Protein AF-A0A6V8PYH9-F1 (afdb_monomer_lite)

Sequence (230 aa):
KLPPYNPYSSPVPVMDMENVPVRHMRDPFVMKSNFISYAAHASWQQEILAAAERARKHIHKYLGGLVETENEEAWILIIASGTAVSQSREAIALACQEGLNAGLVKIKSIRPFPEEEIRKLTQKAKAVIVPEFNRVGWMCKEIKSVVEDNTKGVGGTRVFGGMTMPPPPYFSRNQEVFSMNKNLFKISPGFEDIMPAEYRELVHDGPYGKNLGVSDLGTFKELLEEHPLC

InterPro domains:
  IPR009014 Transketolase C-terminal/Pyruvate-ferredoxin oxidoreductase domain II [G3DSA:3.40.50.920] (66-165)
  IPR009014 Transketolase C-terminal/Pyruvate-ferredoxin oxidoreductase domain II [SSF52922] (71-176)
  IPR033412 Pyruvate:ferredoxin oxidoreductase, core domain II [PF17147] (76-153)
  IPR050722 Pyruvate:ferredoxin/flavodoxin oxidoreductase [PTHR32154] (38-167)

Foldseek 3Di:
DDDDDDPVPDPQDPDDLVDDPVPRDPDDQVPPDPVSVVVVVVSVVVVQLVVLVVCQVVCCVPVVHQKDKFQLLFQEEEEEEDPVQVLVVLLVVVCVVVVHRYMYIYGPDPRVPPLVVLQVSCPNHQAYEYEDQDLVCVVLVVSCVSHPDPNHHSYYDYHYDPDDDPSDPPPPVDPPPDQPDLVVDDDPPPCLVVDDPLSNCCSPPNPHRDPDDPVRRPPVNVVVVPPPSD

Radius of gyration: 25.77 Å; chains: 1; bounding box: 54×53×78 Å

Organism: NCBI:txid2754717

Secondary structure (DSSP, 8-state):
-PPPP-GGG-SSPP--TTS-GGGS-SS-GGGT-HHHHHHHHHHHHHHHHHHHHHHHHHHHHHHSSSEEEE-TT-SEEEEEETTHHHHHHHHHHHHHHTT--EEEEEES-SSS--HHHHHHHHTT-SEEE--BS-TT-HHHHHHHHH-S-TTSEEE--B--TTPPPPS--TT-SS--SS---GGG--PPTT-GGGS-HHHHHHHHHS-TT----GGG-TTHHHHHHSSTT-

Structure (mmCIF, N/CA/C/O backbone):
data_AF-A0A6V8PYH9-F1
#
_entry.id   AF-A0A6V8PYH9-F1
#
loop_
_atom_site.group_PDB
_atom_site.id
_atom_site.type_symbol
_atom_site.label_atom_id
_atom_site.label_alt_id
_atom_site.label_comp_id
_atom_site.label_asym_id
_atom_site.label_entity_id
_atom_site.label_seq_id
_atom_site.pdbx_PDB_ins_code
_atom_site.Cartn_x
_atom_site.Cartn_y
_atom_site.Cartn_z
_atom_site.occupancy
_atom_site.B_iso_or_equiv
_atom_site.auth_seq_id
_atom_site.auth_comp_id
_atom_site.auth_asym_id
_atom_site.auth_atom_id
_atom_site.pdbx_PDB_model_num
ATOM 1 N N . LYS A 1 1 ? 36.605 -14.514 -51.602 1.00 72.00 1 LYS A N 1
ATOM 2 C CA . LYS A 1 1 ? 35.459 -13.633 -51.259 1.00 72.00 1 LYS A CA 1
ATOM 3 C C . LYS A 1 1 ? 34.849 -14.161 -49.970 1.00 72.00 1 LYS A C 1
ATOM 5 O O . LYS A 1 1 ? 34.629 -15.362 -49.906 1.00 72.00 1 LYS A O 1
ATOM 10 N N . LEU A 1 2 ? 34.653 -13.316 -48.958 1.00 64.38 2 LEU A N 1
ATOM 11 C CA . LEU A 1 2 ? 33.943 -13.715 -47.738 1.00 64.38 2 LEU A CA 1
ATOM 12 C C . LEU A 1 2 ? 32.455 -13.957 -48.055 1.00 64.38 2 LEU A C 1
ATOM 14 O O . LEU A 1 2 ? 31.944 -13.325 -48.987 1.00 64.38 2 LEU A O 1
ATOM 18 N N . PRO A 1 3 ? 31.779 -14.874 -47.340 1.00 80.56 3 PRO A N 1
ATOM 19 C CA . PRO A 1 3 ? 30.353 -15.108 -47.530 1.00 80.56 3 PRO A CA 1
ATOM 20 C C . PRO A 1 3 ? 29.535 -13.847 -47.191 1.00 80.56 3 PRO A C 1
ATOM 22 O O . PRO A 1 3 ? 29.959 -13.051 -46.347 1.00 80.56 3 PRO A O 1
ATOM 25 N N . PRO A 1 4 ? 28.380 -13.640 -47.850 1.00 80.38 4 PRO A N 1
ATOM 26 C CA . PRO A 1 4 ? 27.489 -12.524 -47.553 1.00 80.38 4 PRO A CA 1
ATOM 27 C C . PRO A 1 4 ? 26.980 -12.596 -46.108 1.00 80.38 4 PRO A C 1
ATOM 29 O O . PRO A 1 4 ? 26.761 -13.676 -45.560 1.00 80.38 4 PRO A O 1
ATOM 32 N N . TYR A 1 5 ? 26.804 -11.426 -45.495 1.00 75.75 5 TYR A N 1
ATOM 33 C CA . TYR A 1 5 ? 26.324 -11.292 -44.122 1.00 75.75 5 TYR A CA 1
ATOM 34 C C . TYR A 1 5 ? 24.930 -11.920 -43.961 1.00 75.75 5 TYR A C 1
ATOM 36 O O . TYR A 1 5 ? 23.996 -11.537 -44.665 1.00 75.75 5 TYR A O 1
ATOM 44 N N . ASN A 1 6 ? 24.793 -12.868 -43.028 1.00 79.00 6 ASN A N 1
ATOM 45 C CA . ASN A 1 6 ? 23.512 -13.463 -42.652 1.00 79.00 6 ASN A CA 1
ATOM 46 C C . ASN A 1 6 ? 23.046 -12.883 -41.298 1.00 79.00 6 ASN A C 1
ATOM 48 O O . ASN A 1 6 ? 23.647 -13.197 -40.265 1.00 79.00 6 ASN A O 1
ATOM 52 N N . PRO A 1 7 ? 21.977 -12.066 -41.274 1.00 65.62 7 PRO A N 1
ATOM 53 C CA . PRO A 1 7 ? 21.482 -11.437 -40.049 1.00 65.62 7 PRO A CA 1
ATOM 54 C C . PRO A 1 7 ? 20.916 -12.437 -39.025 1.00 65.62 7 PRO A C 1
ATOM 56 O O . PRO A 1 7 ? 20.933 -12.145 -37.834 1.00 65.62 7 PRO A O 1
ATOM 59 N N . TYR A 1 8 ? 20.487 -13.633 -39.445 1.00 67.69 8 TYR A N 1
ATOM 60 C CA . TYR A 1 8 ? 19.930 -14.659 -38.547 1.00 67.69 8 TYR A CA 1
ATOM 61 C C . TYR A 1 8 ? 20.989 -15.514 -37.843 1.00 67.69 8 TYR A C 1
ATOM 63 O O . TYR A 1 8 ? 20.685 -16.191 -36.867 1.00 67.69 8 TYR A O 1
ATOM 71 N N . SER A 1 9 ? 22.235 -15.486 -38.319 1.00 72.06 9 SER A N 1
ATOM 72 C CA . SER A 1 9 ? 23.379 -16.120 -37.649 1.00 72.06 9 SER A CA 1
ATOM 73 C C . SER A 1 9 ? 24.176 -15.132 -36.793 1.00 72.06 9 SER A C 1
ATOM 75 O O . SER A 1 9 ? 25.296 -15.432 -36.379 1.00 72.06 9 SER A O 1
ATOM 77 N N . SER A 1 10 ? 23.645 -13.924 -36.585 1.00 64.31 10 SER A N 1
ATOM 78 C CA . SER A 1 10 ? 24.294 -12.908 -35.769 1.00 64.31 10 SER A CA 1
ATOM 79 C C . SER A 1 10 ? 24.338 -13.366 -34.302 1.00 64.31 10 SER A C 1
ATOM 81 O O . SER A 1 10 ? 23.305 -13.759 -33.763 1.00 64.31 10 SER A O 1
ATOM 83 N N . PRO A 1 11 ? 25.496 -13.301 -33.615 1.00 60.66 11 PRO A N 1
ATOM 84 C CA . PRO A 1 11 ? 25.599 -13.670 -32.200 1.00 60.66 11 PRO A CA 1
ATOM 85 C C . PRO A 1 11 ? 24.845 -12.701 -31.276 1.00 60.66 11 PRO A C 1
ATOM 87 O O . PRO A 1 11 ? 24.706 -12.964 -30.083 1.00 60.66 11 PRO A O 1
ATOM 90 N N . VAL A 1 12 ? 24.378 -11.570 -31.815 1.00 55.75 12 VAL A N 1
ATOM 91 C CA . VAL A 1 12 ? 23.482 -10.644 -31.127 1.00 55.75 12 VAL A CA 1
ATOM 92 C C . VAL A 1 12 ? 22.043 -10.900 -31.587 1.00 55.75 12 VAL A C 1
ATOM 94 O O . VAL A 1 12 ? 21.774 -10.753 -32.783 1.00 55.75 12 VAL A O 1
ATOM 97 N N . PRO A 1 13 ? 21.130 -11.294 -30.676 1.00 58.06 13 PRO A N 1
ATOM 98 C CA . PRO A 1 13 ? 19.720 -11.465 -31.004 1.00 58.06 13 PRO A CA 1
ATOM 99 C C . PRO A 1 13 ? 19.116 -10.143 -31.492 1.00 58.06 13 PRO A C 1
ATOM 101 O O . PRO A 1 13 ? 19.586 -9.059 -31.136 1.00 58.06 13 PRO A O 1
ATOM 104 N N . VAL A 1 14 ? 18.072 -10.240 -32.320 1.00 57.28 14 VAL A N 1
ATOM 105 C CA . VAL A 1 14 ? 17.310 -9.075 -32.786 1.00 57.28 14 VAL A CA 1
ATOM 106 C C . VAL A 1 14 ? 16.741 -8.338 -31.572 1.00 57.28 14 VAL A C 1
ATOM 108 O O . VAL A 1 14 ? 16.264 -8.962 -30.624 1.00 57.28 14 VAL A O 1
ATOM 111 N N . MET A 1 15 ? 16.836 -7.008 -31.599 1.00 53.19 15 MET A N 1
ATOM 112 C CA . MET A 1 15 ? 16.238 -6.134 -30.593 1.00 53.19 15 MET A CA 1
ATOM 113 C C . MET A 1 15 ? 14.716 -6.260 -30.685 1.00 53.19 15 MET A C 1
ATOM 115 O O . MET A 1 15 ? 14.100 -5.701 -31.589 1.00 53.19 15 MET A O 1
ATOM 119 N N . ASP A 1 16 ? 14.142 -7.019 -29.764 1.00 56.91 16 ASP A N 1
ATOM 120 C CA . ASP A 1 16 ? 12.705 -7.193 -29.586 1.00 56.91 16 ASP A CA 1
ATOM 121 C C . ASP A 1 16 ? 12.307 -6.597 -28.229 1.00 56.91 16 ASP A C 1
ATOM 123 O O . ASP A 1 16 ? 13.109 -6.621 -27.292 1.00 56.91 16 ASP A O 1
ATOM 127 N N . MET A 1 17 ? 11.087 -6.071 -28.109 1.00 51.53 17 MET A N 1
ATOM 128 C CA . MET A 1 17 ? 10.568 -5.528 -26.846 1.00 51.53 17 MET A CA 1
ATOM 129 C C . MET A 1 17 ? 10.476 -6.591 -25.743 1.00 51.53 17 MET A C 1
ATOM 131 O O . MET A 1 17 ? 10.416 -6.248 -24.566 1.00 51.53 17 MET A O 1
ATOM 135 N N . GLU A 1 18 ? 10.529 -7.876 -26.098 1.00 56.22 18 GLU A N 1
ATOM 136 C CA . GLU A 1 18 ? 10.577 -8.979 -25.136 1.00 56.22 18 GLU A CA 1
ATOM 137 C C . GLU A 1 18 ? 11.978 -9.237 -24.549 1.00 56.22 18 GLU A C 1
ATOM 139 O O . GLU A 1 18 ? 12.105 -9.913 -23.525 1.00 56.22 18 GLU A O 1
ATOM 144 N N . ASN A 1 19 ? 13.040 -8.695 -25.157 1.00 54.88 19 ASN A N 1
ATOM 145 C CA . ASN A 1 19 ? 14.419 -8.931 -24.737 1.00 54.88 19 ASN A CA 1
ATOM 146 C C . ASN A 1 19 ? 14.993 -7.707 -24.014 1.00 54.88 19 ASN A C 1
ATOM 148 O O . ASN A 1 19 ? 15.056 -6.612 -24.567 1.00 54.88 19 ASN A O 1
ATOM 152 N N . VAL A 1 20 ? 15.463 -7.891 -22.773 1.00 55.09 20 VAL A N 1
ATOM 153 C CA . VAL A 1 20 ? 15.987 -6.785 -21.954 1.00 55.09 20 VAL A CA 1
ATOM 154 C C . VAL A 1 20 ? 17.195 -6.106 -22.634 1.00 55.09 20 VAL A C 1
ATOM 156 O O . VAL A 1 20 ? 18.263 -6.716 -22.749 1.00 55.09 20 VAL A O 1
ATOM 159 N N . PRO A 1 21 ? 17.092 -4.822 -23.033 1.00 52.81 21 PRO A N 1
ATOM 160 C CA . PRO A 1 21 ? 18.104 -4.165 -23.870 1.00 52.81 21 PRO A CA 1
ATOM 161 C C . PRO A 1 21 ? 19.457 -3.959 -23.165 1.00 52.81 21 PRO A C 1
ATOM 163 O O . PRO A 1 21 ? 20.480 -3.736 -23.811 1.00 52.81 21 PRO A O 1
ATOM 166 N N . VAL A 1 22 ? 19.493 -4.079 -21.834 1.00 49.34 22 VAL A N 1
ATOM 167 C CA . VAL A 1 22 ? 20.668 -3.795 -20.994 1.00 49.34 22 VAL A CA 1
ATOM 168 C C . VAL A 1 22 ? 21.842 -4.757 -21.218 1.00 49.34 22 VAL A C 1
ATOM 170 O O . VAL A 1 22 ? 22.985 -4.358 -21.009 1.00 49.34 22 VAL A O 1
ATOM 173 N N . ARG A 1 23 ? 21.619 -6.006 -21.654 1.00 45.53 23 ARG A N 1
ATOM 174 C CA . ARG A 1 23 ? 22.711 -7.002 -21.761 1.00 45.53 23 ARG A CA 1
ATOM 175 C C . ARG A 1 23 ? 23.437 -7.051 -23.108 1.00 45.53 23 ARG A C 1
ATOM 177 O O . ARG A 1 23 ? 24.437 -7.758 -23.203 1.00 45.53 23 ARG A O 1
ATOM 184 N N . HIS A 1 24 ? 22.986 -6.317 -24.126 1.00 49.88 24 HIS A N 1
ATOM 185 C CA . HIS A 1 24 ? 23.459 -6.518 -25.504 1.00 49.88 24 HIS A CA 1
ATOM 186 C C . HIS A 1 24 ? 24.329 -5.398 -26.087 1.00 49.88 24 HIS A C 1
ATOM 188 O O . HIS A 1 24 ? 24.872 -5.569 -27.179 1.00 49.88 24 HIS A O 1
ATOM 194 N N . MET A 1 25 ? 24.529 -4.278 -25.387 1.00 50.56 25 MET A N 1
ATOM 195 C CA . MET A 1 25 ? 25.156 -3.099 -25.989 1.00 50.56 25 MET A CA 1
ATOM 196 C C . MET A 1 25 ? 26.46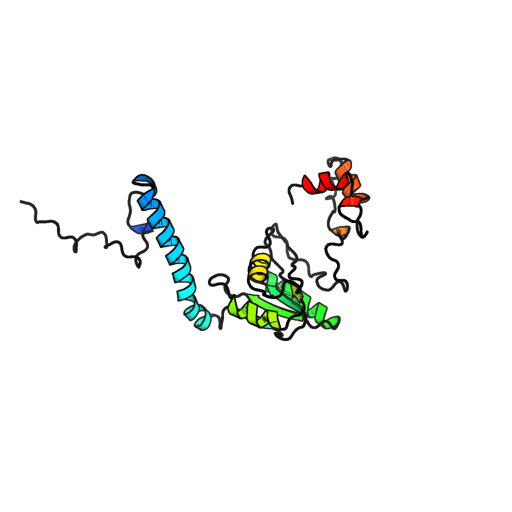0 -2.719 -25.279 1.00 50.56 25 MET A C 1
ATOM 198 O O . MET A 1 25 ? 26.455 -2.263 -24.142 1.00 50.56 25 MET A O 1
ATOM 202 N N . ARG A 1 26 ? 27.596 -2.885 -25.981 1.00 52.69 26 ARG A N 1
ATOM 203 C CA . ARG A 1 26 ? 28.930 -2.403 -25.551 1.00 52.69 26 ARG A CA 1
ATOM 204 C C . ARG A 1 26 ? 29.010 -0.878 -25.407 1.00 52.69 26 ARG A C 1
ATOM 206 O O . ARG A 1 26 ? 30.002 -0.377 -24.897 1.00 52.69 26 ARG A O 1
ATOM 213 N N . ASP A 1 27 ? 27.992 -0.167 -25.879 1.00 55.00 27 ASP A N 1
ATOM 214 C CA . ASP A 1 27 ? 27.956 1.284 -25.977 1.00 55.00 27 ASP A CA 1
ATOM 215 C C . ASP A 1 27 ? 26.598 1.771 -25.442 1.00 55.00 27 ASP A C 1
ATOM 217 O O . ASP A 1 27 ? 25.566 1.396 -26.012 1.00 55.00 27 ASP A O 1
ATOM 221 N N . PRO A 1 28 ? 26.545 2.535 -24.339 1.00 55.84 28 PRO A N 1
ATOM 222 C CA . PRO A 1 28 ? 25.282 2.979 -23.763 1.00 55.84 28 PRO A CA 1
ATOM 223 C C . PRO A 1 28 ? 24.536 3.910 -24.732 1.00 55.84 28 PRO A C 1
ATOM 225 O O . PRO A 1 28 ? 25.134 4.788 -25.355 1.00 55.84 28 PRO A O 1
ATOM 228 N N . PHE A 1 29 ? 23.209 3.742 -24.826 1.00 53.34 29 PHE A N 1
ATOM 229 C CA . PHE A 1 29 ? 22.305 4.524 -25.692 1.00 53.34 29 PHE A CA 1
ATOM 230 C C . PHE A 1 29 ? 22.544 6.038 -25.637 1.00 53.34 29 PHE A C 1
ATOM 232 O O . PHE A 1 29 ? 22.457 6.717 -26.661 1.00 53.34 29 PHE A O 1
ATOM 239 N N . VAL A 1 30 ? 22.932 6.518 -24.454 1.00 55.56 30 VAL A N 1
ATOM 240 C CA . VAL A 1 30 ? 23.218 7.915 -24.115 1.00 55.56 30 VAL A CA 1
ATOM 241 C C . VAL A 1 30 ? 24.227 8.580 -25.062 1.00 55.56 30 VAL A C 1
ATOM 243 O O . VAL A 1 30 ? 24.182 9.794 -25.226 1.00 55.56 30 VAL A O 1
ATOM 246 N N . MET A 1 31 ? 25.116 7.828 -25.722 1.00 51.91 31 MET A N 1
ATOM 247 C CA . MET A 1 31 ? 26.244 8.417 -26.460 1.00 51.91 31 MET A CA 1
ATOM 248 C C . MET A 1 31 ? 26.058 8.588 -27.977 1.00 51.91 31 MET A C 1
ATOM 250 O O . MET A 1 31 ? 26.971 9.091 -28.625 1.00 51.91 31 MET A O 1
ATOM 254 N N . LYS A 1 32 ? 24.921 8.200 -28.582 1.00 56.69 32 LYS A N 1
ATOM 255 C CA . LYS A 1 32 ? 24.784 8.221 -30.064 1.00 56.69 32 LYS A CA 1
ATOM 256 C C . LYS A 1 32 ? 23.759 9.208 -30.611 1.00 56.69 32 LYS A C 1
ATOM 258 O O . LYS A 1 32 ? 23.984 9.794 -31.664 1.00 56.69 32 LYS A O 1
ATOM 263 N N . SER A 1 33 ? 22.634 9.395 -29.926 1.00 69.31 33 SER A N 1
ATOM 264 C CA . SER A 1 33 ? 21.617 10.387 -30.286 1.00 69.31 33 SER A CA 1
ATOM 265 C C . SER A 1 33 ? 20.631 10.556 -29.135 1.00 69.31 33 SER A C 1
ATOM 267 O O . SER A 1 33 ? 20.138 9.566 -28.582 1.00 69.31 33 SER A O 1
ATOM 269 N N . ASN A 1 34 ? 20.294 11.806 -28.813 1.00 76.12 34 ASN A N 1
ATOM 270 C CA . ASN A 1 34 ? 19.283 12.121 -27.803 1.00 76.12 34 ASN A CA 1
ATOM 271 C C . ASN A 1 34 ? 17.931 11.480 -28.152 1.00 76.12 34 ASN A C 1
ATOM 273 O O . ASN A 1 34 ? 17.256 10.955 -27.274 1.00 76.12 34 ASN A O 1
ATOM 277 N N . PHE A 1 35 ? 17.575 11.426 -29.440 1.00 76.25 35 PHE A N 1
ATOM 278 C CA . PHE A 1 35 ? 16.298 10.872 -29.893 1.00 76.25 35 PHE A CA 1
ATOM 279 C C . PHE A 1 35 ? 16.158 9.374 -29.587 1.00 76.25 35 PHE A C 1
ATOM 281 O O . PHE A 1 35 ? 15.153 8.940 -29.029 1.00 76.25 35 PHE A O 1
ATOM 288 N N . ILE A 1 36 ? 17.192 8.587 -29.903 1.00 74.88 36 ILE A N 1
ATOM 289 C CA . ILE A 1 36 ? 17.190 7.138 -29.649 1.00 74.88 36 ILE A CA 1
ATOM 290 C C . ILE A 1 36 ? 17.195 6.868 -28.141 1.00 74.88 36 ILE A C 1
ATOM 292 O O . ILE A 1 36 ? 16.496 5.971 -27.675 1.00 74.88 36 ILE A O 1
ATOM 296 N N . SER A 1 37 ? 17.928 7.678 -27.373 1.00 75.62 37 SER A N 1
ATOM 297 C CA . SER A 1 37 ? 17.938 7.581 -25.911 1.00 75.62 37 SER A CA 1
ATOM 298 C C . SER A 1 37 ? 16.546 7.811 -25.323 1.00 75.62 37 SER A C 1
ATOM 300 O O . SER A 1 37 ? 16.087 7.010 -24.512 1.00 75.62 37 SER A O 1
ATOM 302 N N . TYR A 1 38 ? 15.835 8.856 -25.758 1.00 80.88 38 TYR A N 1
ATOM 303 C CA . TYR A 1 38 ? 14.480 9.140 -25.278 1.00 80.88 38 TYR A CA 1
ATOM 304 C C . TYR A 1 38 ? 13.493 8.029 -25.631 1.00 80.88 38 TYR A C 1
ATOM 306 O O . TYR A 1 38 ? 12.730 7.604 -24.767 1.00 80.88 38 TYR A O 1
ATOM 314 N N . ALA A 1 39 ? 13.540 7.515 -26.864 1.00 83.00 39 ALA A N 1
ATOM 315 C CA . ALA A 1 39 ? 12.685 6.408 -27.286 1.00 83.00 39 ALA A CA 1
ATOM 316 C C . ALA A 1 39 ? 12.948 5.136 -26.461 1.00 83.00 39 ALA A C 1
ATOM 318 O O . ALA A 1 39 ? 12.005 4.493 -25.998 1.00 83.00 39 ALA A O 1
ATOM 319 N N . ALA A 1 40 ? 14.219 4.812 -26.203 1.00 79.94 40 ALA A N 1
ATOM 320 C CA . ALA A 1 40 ? 14.593 3.685 -25.354 1.00 79.94 40 ALA A CA 1
ATOM 321 C C . ALA A 1 40 ? 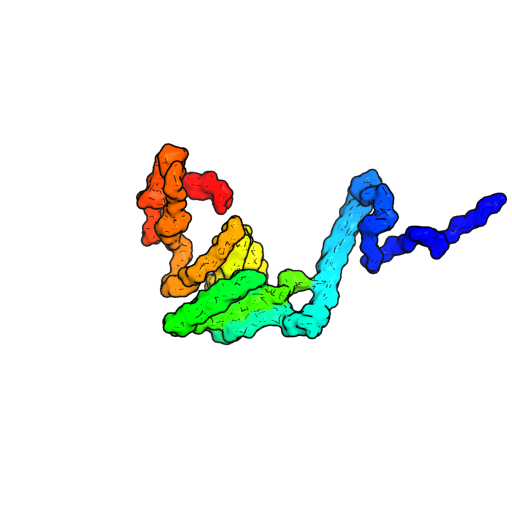14.066 3.862 -23.919 1.00 79.94 40 ALA A C 1
ATOM 323 O O . ALA A 1 40 ? 13.427 2.955 -23.388 1.00 79.94 40 ALA A O 1
ATOM 324 N N . HIS A 1 41 ? 14.248 5.039 -23.314 1.00 81.75 41 HIS A N 1
ATOM 325 C CA . HIS A 1 41 ? 13.719 5.327 -21.978 1.00 81.75 41 HIS A CA 1
ATOM 326 C C . HIS A 1 41 ? 12.189 5.244 -21.915 1.00 81.75 41 HIS A C 1
ATOM 328 O O . HIS A 1 41 ? 11.661 4.643 -20.981 1.00 81.75 41 HIS A O 1
ATOM 334 N N . ALA A 1 42 ? 11.483 5.788 -22.908 1.00 85.12 42 ALA A N 1
ATOM 335 C CA . ALA A 1 42 ? 10.025 5.732 -22.973 1.00 85.12 42 ALA A CA 1
ATOM 336 C C . ALA A 1 42 ? 9.517 4.288 -23.104 1.00 85.12 42 ALA A C 1
ATOM 338 O O . ALA A 1 42 ? 8.650 3.876 -22.333 1.00 85.12 42 ALA A O 1
ATOM 339 N N . SER A 1 43 ? 10.099 3.500 -24.018 1.00 86.44 43 SER A N 1
ATOM 340 C CA . SER A 1 43 ? 9.742 2.084 -24.188 1.00 86.44 43 SER A CA 1
ATOM 341 C C . SER A 1 43 ? 9.980 1.281 -22.907 1.00 86.44 43 SER A C 1
ATOM 343 O O . SER A 1 43 ? 9.132 0.492 -22.502 1.00 86.44 43 SER A O 1
ATOM 345 N N . TRP A 1 44 ? 11.081 1.549 -22.198 1.00 82.88 44 TRP A N 1
ATOM 346 C CA . TRP A 1 44 ? 11.381 0.872 -20.943 1.00 82.88 44 TRP A CA 1
ATOM 347 C C . TRP A 1 44 ? 10.393 1.248 -19.832 1.00 82.88 44 TRP A C 1
ATOM 349 O O . TRP A 1 44 ? 9.912 0.373 -19.116 1.00 82.88 44 TRP A O 1
ATOM 359 N N . GLN A 1 45 ? 10.045 2.528 -19.691 1.00 86.88 45 GLN A N 1
ATOM 360 C CA . GLN A 1 45 ? 9.051 2.959 -18.703 1.00 86.88 45 GLN A CA 1
ATOM 361 C C . GLN A 1 45 ? 7.682 2.315 -18.958 1.00 86.88 45 GLN A C 1
ATOM 363 O O . GLN A 1 45 ? 7.054 1.829 -18.016 1.00 86.88 45 GLN A O 1
ATOM 368 N N . GLN A 1 46 ? 7.249 2.257 -20.220 1.00 88.25 46 GLN A N 1
ATOM 369 C CA . GLN A 1 46 ? 6.017 1.569 -20.611 1.00 88.25 46 GLN A CA 1
ATOM 370 C C . GLN A 1 46 ? 6.083 0.074 -20.291 1.00 88.25 46 GLN A C 1
ATOM 372 O O . GLN A 1 46 ? 5.139 -0.471 -19.721 1.00 88.25 46 GLN A O 1
ATOM 377 N N . GLU A 1 47 ? 7.213 -0.571 -20.578 1.00 87.94 47 GLU A N 1
ATOM 378 C CA . GLU A 1 47 ? 7.391 -1.998 -20.326 1.00 87.94 47 GLU A CA 1
ATOM 379 C C . GLU A 1 47 ? 7.416 -2.332 -18.829 1.00 87.94 47 GLU A C 1
ATOM 381 O O . GLU A 1 47 ? 6.820 -3.323 -18.420 1.00 87.94 47 GLU A O 1
ATOM 386 N N . ILE A 1 48 ? 8.015 -1.493 -17.972 1.00 87.75 48 ILE A N 1
ATOM 387 C CA . ILE A 1 48 ? 7.955 -1.679 -16.508 1.00 87.75 48 ILE A CA 1
ATOM 388 C C . ILE A 1 48 ? 6.500 -1.660 -16.023 1.00 87.75 48 ILE A C 1
ATOM 390 O O . ILE A 1 48 ? 6.107 -2.503 -15.211 1.00 87.75 48 ILE A O 1
ATOM 394 N N . LEU A 1 49 ? 5.698 -0.711 -16.514 1.00 87.19 49 LEU A N 1
ATOM 395 C CA . LEU A 1 49 ? 4.286 -0.598 -16.144 1.00 87.19 49 LEU A CA 1
ATOM 396 C C . LEU A 1 49 ? 3.481 -1.797 -16.660 1.00 87.19 49 LEU A C 1
ATOM 398 O O . LEU A 1 49 ? 2.731 -2.409 -15.896 1.00 87.19 49 LEU A O 1
ATOM 402 N N . ALA A 1 50 ? 3.688 -2.189 -17.918 1.00 89.19 50 ALA A N 1
ATOM 403 C CA . ALA A 1 50 ? 3.042 -3.356 -18.509 1.00 89.19 50 ALA A CA 1
ATOM 404 C C . ALA A 1 50 ? 3.439 -4.655 -17.789 1.00 89.19 50 ALA A C 1
ATOM 406 O O . ALA A 1 50 ? 2.593 -5.511 -17.538 1.00 89.19 50 ALA A O 1
ATOM 407 N N . ALA A 1 51 ? 4.709 -4.810 -17.413 1.00 90.38 51 ALA A N 1
ATOM 408 C CA . ALA A 1 51 ? 5.200 -5.952 -16.651 1.00 90.38 51 ALA A CA 1
ATOM 409 C C . ALA A 1 51 ? 4.570 -6.026 -15.254 1.00 90.38 51 ALA A C 1
ATOM 411 O O . ALA A 1 51 ? 4.175 -7.113 -14.827 1.00 90.38 51 ALA A O 1
ATOM 412 N N . ALA A 1 52 ? 4.419 -4.889 -14.563 1.00 90.12 52 ALA A N 1
ATOM 413 C CA . ALA A 1 52 ? 3.718 -4.832 -13.283 1.00 90.12 52 ALA A CA 1
ATOM 414 C C . ALA A 1 52 ? 2.261 -5.300 -13.430 1.00 90.12 52 ALA A C 1
ATOM 416 O O . ALA A 1 52 ? 1.805 -6.149 -12.666 1.00 90.12 52 ALA A O 1
ATOM 417 N N . GLU A 1 53 ? 1.547 -4.836 -14.455 1.00 91.25 53 GLU A N 1
ATOM 418 C CA . GLU A 1 53 ? 0.161 -5.254 -14.684 1.00 91.25 53 GLU A CA 1
ATOM 419 C C . GLU A 1 53 ? 0.063 -6.737 -15.089 1.00 91.25 53 GLU A C 1
ATOM 421 O O . GLU A 1 53 ? -0.750 -7.489 -14.549 1.00 91.25 53 GLU A O 1
ATOM 426 N N . ARG A 1 54 ? 0.977 -7.236 -15.933 1.00 92.81 54 ARG A N 1
ATOM 427 C CA . ARG A 1 54 ? 1.082 -8.674 -16.251 1.00 92.81 54 ARG A CA 1
ATOM 428 C C . ARG A 1 54 ? 1.362 -9.527 -15.011 1.00 92.81 54 ARG A C 1
ATOM 430 O O . ARG A 1 54 ? 0.930 -10.683 -14.964 1.00 92.81 54 ARG A O 1
ATOM 437 N N . ALA A 1 55 ? 2.043 -8.979 -14.003 1.00 92.25 55 ALA A N 1
ATOM 438 C CA . ALA A 1 55 ? 2.284 -9.653 -12.732 1.00 92.25 55 ALA A CA 1
ATOM 439 C C . ALA A 1 55 ? 1.014 -9.803 -11.874 1.00 92.25 55 ALA A C 1
ATOM 441 O O . ALA A 1 55 ? 0.978 -10.693 -11.019 1.00 92.25 55 ALA A O 1
ATOM 442 N N . ARG A 1 56 ? -0.057 -9.029 -12.125 1.00 93.38 56 ARG A N 1
ATOM 443 C CA . ARG A 1 56 ? -1.306 -9.057 -11.340 1.00 93.38 56 ARG A CA 1
ATOM 444 C C . ARG A 1 56 ? -1.888 -10.467 -11.214 1.00 93.38 56 ARG A C 1
ATOM 446 O O . ARG A 1 56 ? -2.212 -10.904 -10.112 1.00 93.38 56 ARG A O 1
ATOM 453 N N . LYS A 1 57 ? -1.923 -11.242 -12.306 1.00 94.06 57 LYS A N 1
ATOM 454 C CA . LYS A 1 57 ? -2.411 -12.640 -12.295 1.00 94.06 57 LYS A CA 1
ATOM 455 C C . LYS A 1 57 ? -1.605 -13.551 -11.361 1.00 94.06 57 LYS A C 1
ATOM 457 O O . LYS A 1 57 ? -2.159 -14.445 -10.725 1.00 94.06 57 LYS A O 1
ATOM 462 N N . HIS A 1 58 ? -0.297 -13.318 -11.257 1.00 94.06 58 HIS A N 1
ATOM 463 C CA . HIS A 1 58 ? 0.583 -14.075 -10.371 1.00 94.06 58 HIS A CA 1
ATOM 464 C C . HIS A 1 58 ? 0.390 -13.638 -8.917 1.00 94.06 58 HIS A C 1
ATOM 466 O O . HIS A 1 58 ? 0.307 -14.488 -8.036 1.00 94.06 58 HIS A O 1
ATOM 472 N N . ILE A 1 59 ? 0.227 -12.336 -8.675 1.00 93.94 59 ILE A N 1
ATOM 473 C CA . ILE A 1 59 ? -0.091 -11.786 -7.351 1.00 93.94 59 ILE A CA 1
ATOM 474 C C . ILE A 1 59 ? -1.401 -12.380 -6.826 1.00 93.94 59 ILE A C 1
ATOM 476 O O . ILE A 1 59 ? -1.426 -12.884 -5.707 1.00 93.94 59 ILE A O 1
ATOM 480 N N . HIS A 1 60 ? -2.464 -12.425 -7.632 1.00 92.50 60 HIS A N 1
ATOM 481 C CA . HIS A 1 60 ? -3.710 -13.079 -7.217 1.00 92.50 60 HIS A CA 1
ATOM 482 C C . HIS A 1 60 ? -3.508 -14.560 -6.899 1.00 92.50 60 HIS A C 1
ATOM 484 O O . HIS A 1 60 ? -3.987 -15.033 -5.872 1.00 92.50 60 HIS A O 1
ATOM 490 N N . LYS A 1 61 ? -2.764 -15.285 -7.742 1.00 93.94 61 LYS A N 1
ATOM 491 C CA . LYS A 1 61 ? -2.531 -16.721 -7.555 1.00 93.94 61 LYS A CA 1
ATOM 492 C C . LYS A 1 61 ? -1.734 -17.044 -6.288 1.00 93.94 61 LYS A C 1
ATOM 494 O O . LYS A 1 61 ? -2.065 -18.006 -5.606 1.00 93.94 61 LYS A O 1
ATOM 499 N N . TYR A 1 62 ? -0.672 -16.292 -6.002 1.00 93.81 62 TYR A N 1
ATOM 500 C CA . TYR A 1 62 ? 0.276 -16.626 -4.931 1.00 93.81 62 TYR A CA 1
ATOM 501 C C . TYR A 1 62 ? 0.045 -15.849 -3.634 1.00 93.81 62 TYR A C 1
ATOM 503 O O . TYR A 1 62 ? 0.341 -16.364 -2.561 1.00 93.81 62 TYR A O 1
ATOM 511 N N . LEU A 1 63 ? -0.475 -14.623 -3.716 1.00 90.94 63 LEU A N 1
ATOM 512 C CA . LEU A 1 63 ? -0.702 -13.746 -2.563 1.00 90.94 63 LEU A CA 1
ATOM 513 C C . LEU A 1 63 ? -2.191 -13.596 -2.213 1.00 90.94 63 LEU A C 1
ATOM 515 O O . LEU A 1 63 ? -2.512 -12.972 -1.201 1.00 90.94 63 LEU A O 1
ATOM 519 N N . GLY A 1 64 ? -3.098 -14.166 -3.014 1.00 92.31 64 GLY A N 1
ATOM 520 C CA . GLY A 1 64 ? -4.544 -14.122 -2.778 1.00 92.31 64 GLY A CA 1
ATOM 521 C C . GLY A 1 64 ? -5.190 -12.765 -3.073 1.00 92.31 64 GLY A C 1
ATOM 522 O O . GLY A 1 64 ? -6.314 -12.530 -2.650 1.00 92.31 64 GLY A O 1
ATOM 523 N N . GLY A 1 65 ? -4.488 -11.864 -3.765 1.00 93.62 65 GLY A N 1
ATOM 524 C CA . GLY A 1 65 ? -4.956 -10.510 -4.073 1.00 93.62 65 GLY A CA 1
ATOM 525 C C . GLY A 1 65 ? -3.916 -9.436 -3.778 1.00 93.62 65 GLY A C 1
ATOM 526 O O . GLY A 1 65 ? -2.844 -9.716 -3.237 1.00 93.62 65 GLY A O 1
ATOM 527 N N . LEU A 1 66 ? -4.228 -8.196 -4.161 1.00 93.56 66 LEU A N 1
ATOM 528 C CA . LEU A 1 66 ? -3.351 -7.042 -3.944 1.00 93.56 66 LEU A CA 1
ATOM 529 C C . LEU A 1 66 ? -3.481 -6.466 -2.527 1.00 93.56 66 LEU A C 1
ATOM 531 O O . LEU A 1 66 ? -2.541 -5.845 -2.024 1.00 93.56 66 LEU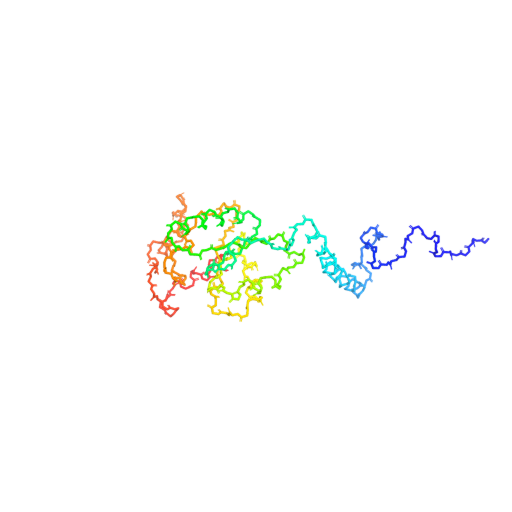 A O 1
ATOM 535 N N . VAL A 1 67 ? -4.627 -6.693 -1.885 1.00 95.25 67 VAL A N 1
ATOM 536 C CA . VAL A 1 67 ? -4.928 -6.262 -0.520 1.00 95.25 67 VAL A CA 1
ATOM 537 C C . VAL A 1 67 ? -5.375 -7.442 0.338 1.00 95.25 67 VAL A C 1
ATOM 539 O O . VAL A 1 67 ? -5.782 -8.489 -0.161 1.00 95.25 67 VAL A O 1
ATOM 542 N N . GLU A 1 68 ? -5.251 -7.278 1.644 1.00 94.50 68 GLU A N 1
ATOM 543 C CA . GLU A 1 68 ? -5.769 -8.174 2.673 1.00 94.50 68 GLU A CA 1
ATOM 544 C C . GLU A 1 68 ? -6.439 -7.321 3.737 1.00 94.50 68 GLU A C 1
ATOM 546 O O . GLU A 1 68 ? -5.916 -6.272 4.107 1.00 94.50 68 GLU A O 1
ATOM 551 N N . THR A 1 69 ? -7.603 -7.745 4.192 1.00 93.19 69 THR A N 1
ATOM 552 C CA . THR A 1 69 ? -8.516 -6.913 4.965 1.00 93.19 69 THR A CA 1
ATOM 553 C C . THR A 1 69 ? -8.909 -7.606 6.260 1.00 93.19 69 THR A C 1
ATOM 555 O O . THR A 1 69 ? -9.115 -8.817 6.312 1.00 93.19 69 THR A O 1
ATOM 558 N N . GLU A 1 70 ? -9.022 -6.818 7.321 1.00 91.81 70 GLU A N 1
ATOM 559 C CA . GLU A 1 70 ? -9.541 -7.231 8.620 1.00 91.81 70 GLU A CA 1
ATOM 560 C C . GLU A 1 70 ? -10.620 -6.209 9.000 1.00 91.81 70 GLU A C 1
ATOM 562 O O . GLU A 1 70 ? -10.314 -5.028 9.149 1.00 91.81 70 GLU A O 1
ATOM 567 N N . ASN A 1 71 ? -11.880 -6.642 9.129 1.00 87.44 71 ASN A N 1
ATOM 568 C CA . ASN A 1 71 ? -13.034 -5.771 9.408 1.00 87.44 71 ASN A CA 1
ATOM 569 C C . ASN A 1 71 ? -13.264 -4.658 8.350 1.00 87.44 71 ASN A C 1
ATOM 571 O O . ASN A 1 71 ? -13.089 -3.470 8.610 1.00 87.44 71 ASN A O 1
ATOM 575 N N . GLU A 1 72 ? -13.681 -5.050 7.142 1.00 85.56 72 GLU A N 1
ATOM 576 C CA . GLU A 1 72 ? -13.901 -4.147 5.991 1.00 85.56 72 GLU A CA 1
ATOM 577 C C . GLU A 1 72 ? -15.015 -3.108 6.196 1.00 85.56 72 GLU A C 1
ATOM 579 O O . GLU A 1 72 ? -14.970 -2.026 5.617 1.00 85.56 72 GLU A O 1
ATOM 584 N N . GLU A 1 73 ? -16.007 -3.426 7.030 1.00 83.69 73 GLU A N 1
ATOM 585 C CA . GLU A 1 73 ? -17.189 -2.587 7.279 1.00 83.69 73 GLU A CA 1
ATOM 586 C C . GLU A 1 73 ? -16.984 -1.603 8.447 1.00 83.69 73 GLU A C 1
ATOM 588 O O . GLU A 1 73 ? -17.937 -0.994 8.945 1.00 83.69 73 GLU A O 1
ATOM 593 N N . ALA A 1 74 ? -15.744 -1.455 8.919 1.00 82.81 74 ALA A N 1
ATOM 594 C CA . ALA A 1 74 ? -15.409 -0.538 9.994 1.00 82.81 74 ALA A CA 1
ATOM 595 C C . ALA A 1 74 ? -15.670 0.926 9.611 1.00 82.81 74 ALA A C 1
ATOM 597 O O . ALA A 1 74 ? -15.530 1.346 8.462 1.00 82.81 74 ALA A O 1
ATOM 598 N N . TRP A 1 75 ? -15.999 1.752 10.607 1.00 81.75 75 TRP A N 1
ATOM 599 C CA . TRP A 1 75 ? -16.172 3.190 10.383 1.00 81.75 75 TRP A CA 1
ATOM 600 C C . TRP A 1 75 ? -14.842 3.891 10.109 1.00 81.75 75 TRP A C 1
ATOM 602 O O . TRP A 1 75 ? -14.813 4.872 9.361 1.00 81.75 75 TRP A O 1
ATOM 612 N N . ILE A 1 76 ? -13.763 3.396 10.716 1.00 84.00 76 ILE A N 1
ATOM 613 C CA . ILE A 1 76 ? -12.403 3.902 10.550 1.00 84.00 76 ILE A CA 1
ATOM 614 C C . ILE A 1 76 ? -11.573 2.801 9.897 1.00 84.00 76 ILE A C 1
ATOM 616 O O . ILE A 1 76 ? -11.428 1.719 10.462 1.00 84.00 76 ILE A O 1
ATOM 620 N N . LEU A 1 77 ? -11.012 3.075 8.721 1.00 87.94 77 LEU A N 1
ATOM 621 C CA . LEU A 1 77 ? -10.115 2.146 8.035 1.00 87.94 77 LEU A CA 1
ATOM 622 C C . LEU A 1 77 ? -8.672 2.616 8.149 1.00 87.94 77 LEU A C 1
ATOM 624 O O . LEU A 1 77 ? -8.342 3.732 7.755 1.00 87.94 77 LEU A O 1
ATOM 628 N N . ILE A 1 78 ? -7.799 1.745 8.640 1.00 88.81 78 ILE A N 1
ATOM 629 C CA . ILE A 1 78 ? -6.356 1.956 8.630 1.00 88.81 78 ILE A CA 1
ATOM 630 C C . ILE A 1 78 ? -5.781 1.249 7.406 1.00 88.81 78 ILE A C 1
ATOM 632 O O . ILE A 1 78 ? -5.873 0.030 7.303 1.00 88.81 78 ILE A O 1
ATOM 636 N N . ILE A 1 79 ? -5.180 1.990 6.476 1.00 91.69 79 ILE A N 1
ATOM 637 C CA . ILE A 1 79 ? -4.555 1.432 5.271 1.00 91.69 79 ILE A CA 1
ATOM 638 C C . ILE A 1 79 ? -3.037 1.490 5.428 1.00 91.69 79 ILE A C 1
ATOM 640 O O . ILE A 1 79 ? -2.453 2.569 5.474 1.00 91.69 79 ILE A O 1
ATOM 644 N N . ALA A 1 80 ? -2.388 0.330 5.499 1.00 91.25 80 ALA A N 1
ATOM 645 C CA . ALA A 1 80 ? -0.965 0.216 5.809 1.00 91.25 80 ALA A CA 1
ATOM 646 C C . ALA A 1 80 ? -0.244 -0.777 4.886 1.00 91.25 80 ALA A C 1
ATOM 648 O O . ALA A 1 80 ? -0.847 -1.674 4.295 1.00 91.25 80 ALA A O 1
ATOM 649 N N . SER A 1 81 ? 1.083 -0.656 4.793 1.00 91.38 81 SER A N 1
ATOM 650 C CA . SER A 1 81 ? 1.937 -1.620 4.089 1.00 91.38 81 SER A CA 1
ATOM 651 C C . SER A 1 81 ? 3.191 -1.957 4.898 1.00 91.38 81 SER A C 1
ATOM 653 O O . SER A 1 81 ? 3.648 -1.169 5.729 1.00 91.38 81 SER A O 1
ATOM 655 N N . GLY A 1 82 ? 3.744 -3.149 4.668 1.00 88.44 82 GLY A N 1
ATOM 656 C CA . GLY A 1 82 ? 4.968 -3.617 5.319 1.00 88.44 82 GLY A CA 1
ATOM 657 C C . GLY A 1 82 ? 4.864 -3.670 6.847 1.00 88.44 82 GLY A C 1
ATOM 658 O O . GLY A 1 82 ? 3.889 -4.170 7.405 1.00 88.44 82 GLY A O 1
ATOM 659 N N . THR A 1 83 ? 5.882 -3.151 7.535 1.00 85.75 83 THR A N 1
ATOM 660 C CA . THR A 1 83 ? 5.977 -3.167 9.006 1.00 85.75 83 THR A CA 1
ATOM 661 C C . THR A 1 83 ? 4.909 -2.314 9.695 1.00 85.75 83 THR A C 1
ATOM 663 O O . THR A 1 83 ? 4.540 -2.615 10.831 1.00 85.75 83 THR A O 1
ATOM 666 N N . ALA A 1 84 ? 4.347 -1.309 9.010 1.00 84.94 84 ALA A N 1
ATOM 667 C CA . ALA A 1 84 ? 3.288 -0.455 9.557 1.00 84.94 84 ALA A CA 1
ATOM 668 C C . ALA A 1 84 ? 2.005 -1.247 9.855 1.00 84.94 84 ALA A C 1
ATOM 670 O O . ALA A 1 84 ? 1.237 -0.877 10.739 1.00 84.94 84 ALA A O 1
ATOM 671 N N . VAL A 1 85 ? 1.799 -2.378 9.175 1.00 89.81 85 VAL A N 1
ATOM 672 C CA . VAL A 1 85 ? 0.658 -3.282 9.382 1.00 89.81 85 VAL A CA 1
ATOM 673 C C . VAL A 1 85 ? 0.669 -3.857 10.796 1.00 89.81 85 VAL A C 1
ATOM 675 O O . VAL A 1 85 ? -0.358 -3.853 11.465 1.00 89.81 85 VAL A O 1
ATOM 678 N N . SER A 1 86 ? 1.828 -4.323 11.275 1.00 86.81 86 SER A N 1
ATOM 679 C CA . SER A 1 86 ? 1.935 -4.916 12.614 1.00 86.81 86 SER A CA 1
ATOM 680 C C . SER A 1 86 ? 1.613 -3.896 13.703 1.00 86.81 86 SER A C 1
ATOM 682 O O . SER A 1 86 ? 0.923 -4.220 14.660 1.00 86.81 86 SER A O 1
ATOM 684 N N . GLN A 1 87 ? 2.072 -2.656 13.523 1.00 83.62 87 GLN A N 1
ATOM 685 C CA . GLN A 1 87 ? 1.809 -1.555 14.454 1.00 83.62 87 GLN A CA 1
ATOM 686 C C . GLN A 1 87 ? 0.344 -1.103 14.389 1.00 83.62 87 GLN A C 1
ATOM 688 O O . GLN A 1 87 ? -0.261 -0.774 15.404 1.00 83.62 87 GLN A O 1
ATOM 693 N N . SER A 1 88 ? -0.255 -1.149 13.198 1.00 85.25 88 SER A N 1
ATOM 694 C CA . SER A 1 88 ? -1.673 -0.836 13.002 1.00 85.25 88 SER A CA 1
ATOM 695 C C . SER A 1 88 ? -2.594 -1.869 13.651 1.00 85.25 88 SER A C 1
ATOM 697 O O . SER A 1 88 ? -3.633 -1.491 14.177 1.00 85.25 88 SER A O 1
ATOM 699 N N . ARG A 1 89 ? -2.223 -3.157 13.670 1.00 88.00 89 ARG A N 1
ATOM 700 C CA . ARG A 1 89 ? -2.998 -4.189 14.382 1.00 88.00 89 ARG A CA 1
ATOM 701 C C . ARG A 1 89 ? -3.050 -3.946 15.880 1.00 88.00 89 ARG A C 1
ATOM 703 O O . ARG A 1 89 ? -4.130 -4.001 16.456 1.00 88.00 89 ARG A O 1
ATOM 710 N N . GLU A 1 90 ? -1.905 -3.635 16.484 1.00 83.81 90 GLU A N 1
ATOM 711 C CA . GLU A 1 90 ? -1.840 -3.302 17.910 1.00 83.81 90 GLU A CA 1
ATOM 712 C C . GLU A 1 90 ? -2.713 -2.081 18.220 1.00 83.81 90 GLU A C 1
ATOM 714 O O . GLU A 1 90 ? -3.505 -2.076 19.159 1.00 83.81 90 GLU A O 1
ATOM 719 N N . ALA A 1 91 ? -2.649 -1.069 17.355 1.00 79.50 91 ALA A N 1
ATOM 720 C CA . ALA A 1 91 ? -3.482 0.117 17.468 1.00 79.50 91 ALA A CA 1
ATOM 721 C C . ALA A 1 91 ? -4.985 -0.178 17.392 1.00 79.50 91 ALA A C 1
ATOM 723 O O . ALA A 1 91 ? -5.764 0.394 18.149 1.00 79.50 91 ALA A O 1
ATOM 724 N N . ILE A 1 92 ? -5.394 -1.060 16.478 1.00 85.12 92 ILE A N 1
ATOM 725 C CA . ILE A 1 92 ? -6.792 -1.478 16.330 1.00 85.12 92 ILE A CA 1
ATOM 726 C C . ILE A 1 92 ? -7.241 -2.265 17.557 1.00 85.12 92 ILE A C 1
ATOM 728 O O . ILE A 1 92 ? -8.345 -2.038 18.040 1.00 85.12 92 ILE A O 1
ATOM 732 N N . ALA A 1 93 ? -6.394 -3.143 18.101 1.00 84.12 93 ALA A N 1
ATOM 733 C CA . ALA A 1 93 ? -6.712 -3.885 19.316 1.00 84.12 93 ALA A CA 1
ATOM 734 C C . ALA A 1 93 ? -7.002 -2.941 20.497 1.00 84.12 93 ALA A C 1
ATOM 736 O O . ALA A 1 93 ? -7.998 -3.134 21.195 1.00 84.12 93 ALA A O 1
ATOM 737 N N . LEU A 1 94 ? -6.194 -1.890 20.671 1.00 79.69 94 LEU A N 1
ATOM 738 C CA . LEU A 1 94 ? -6.418 -0.851 21.683 1.00 79.69 94 LEU A CA 1
ATOM 739 C C . LEU A 1 94 ? -7.701 -0.049 21.412 1.00 79.69 94 LEU A C 1
ATOM 741 O O . LEU A 1 94 ? -8.520 0.135 22.306 1.00 79.69 94 LEU A O 1
ATOM 745 N N . ALA A 1 95 ? -7.937 0.358 20.166 1.00 76.56 95 ALA A N 1
ATOM 746 C CA . ALA A 1 95 ? -9.136 1.104 19.783 1.00 76.56 95 ALA A CA 1
ATOM 747 C C . ALA A 1 95 ? -10.433 0.320 20.014 1.00 76.56 95 ALA A C 1
ATOM 749 O O . ALA A 1 95 ? -11.436 0.868 20.473 1.00 76.56 95 ALA A O 1
ATOM 750 N N . CYS A 1 96 ? -10.405 -0.983 19.728 1.00 79.56 96 CYS A N 1
ATOM 751 C CA . CYS A 1 96 ? -11.523 -1.882 19.977 1.00 79.56 96 CYS A CA 1
ATOM 752 C C . CYS A 1 96 ? -11.827 -2.005 21.478 1.00 79.56 96 CYS A C 1
ATOM 754 O O . CYS A 1 96 ? -13.000 -2.086 21.842 1.00 79.56 96 CYS A O 1
ATOM 756 N N . GLN A 1 97 ? -10.813 -1.966 22.356 1.00 78.56 97 GLN A N 1
ATOM 757 C CA . GLN A 1 97 ? -11.022 -1.923 23.814 1.00 78.56 97 GLN A CA 1
ATOM 758 C C . GLN A 1 97 ? -11.717 -0.627 24.258 1.00 78.56 97 GLN A C 1
ATOM 760 O O . GLN A 1 97 ? -12.518 -0.646 25.189 1.00 78.56 97 GLN A O 1
ATOM 765 N N . GLU A 1 98 ? -11.471 0.480 23.557 1.00 77.00 98 GLU A N 1
ATOM 766 C CA . GLU A 1 98 ? -12.140 1.769 23.779 1.00 77.00 98 GLU A CA 1
ATOM 767 C C . GLU A 1 98 ? -13.530 1.864 23.114 1.00 77.00 98 GLU A C 1
ATOM 769 O O . GLU A 1 98 ? -14.211 2.887 23.223 1.00 77.00 98 GLU A O 1
ATOM 774 N N . GLY A 1 99 ? -13.983 0.799 22.443 1.00 77.62 99 GLY A N 1
ATOM 775 C CA . GLY A 1 99 ? -15.292 0.727 21.788 1.00 77.62 99 GLY A CA 1
ATOM 776 C C . GLY A 1 99 ? -15.348 1.378 20.403 1.00 77.62 99 GLY A C 1
ATOM 777 O O . GLY A 1 99 ? -16.439 1.658 19.900 1.00 77.62 99 GLY A O 1
ATOM 778 N N . LEU A 1 100 ? -14.200 1.633 19.773 1.00 78.00 100 LEU A N 1
ATOM 779 C CA . LEU A 1 100 ? -14.121 2.211 18.433 1.00 78.00 100 LEU A CA 1
ATOM 780 C C . LEU A 1 100 ? -14.097 1.108 17.373 1.00 78.00 100 LEU A C 1
ATOM 782 O O . LEU A 1 100 ? -13.336 0.149 17.459 1.00 78.00 100 LEU A O 1
ATOM 786 N N . ASN A 1 101 ? -14.932 1.260 16.343 1.00 80.75 101 ASN A N 1
ATOM 787 C CA . ASN A 1 101 ? -14.998 0.313 15.233 1.00 80.75 101 ASN A CA 1
ATOM 788 C C . ASN A 1 101 ? -13.940 0.656 14.171 1.00 80.75 101 ASN A C 1
ATOM 790 O O . ASN A 1 101 ? -14.176 1.510 13.305 1.00 80.75 101 ASN A O 1
ATOM 794 N N . ALA A 1 102 ? -12.788 -0.009 14.265 1.00 85.19 102 ALA A N 1
ATOM 795 C CA . ALA A 1 102 ? -11.657 0.146 13.360 1.00 85.19 102 ALA A CA 1
ATOM 796 C C . ALA A 1 102 ? -11.365 -1.141 12.569 1.00 85.19 102 ALA A C 1
ATOM 798 O O . ALA A 1 102 ? -11.551 -2.256 13.064 1.00 85.19 102 ALA A O 1
ATOM 799 N N . GLY A 1 103 ? -10.904 -0.969 11.333 1.00 89.62 103 GLY A N 1
ATOM 800 C CA . GLY A 1 103 ? -10.522 -2.044 10.421 1.00 89.62 103 GLY A CA 1
ATOM 801 C C . GLY A 1 103 ? -9.149 -1.802 9.811 1.00 89.62 103 GLY A C 1
ATOM 802 O O . GLY A 1 103 ? -8.659 -0.672 9.780 1.00 89.62 103 GLY A O 1
ATOM 803 N N . LEU A 1 104 ? -8.518 -2.869 9.331 1.00 91.62 104 LEU A N 1
ATOM 804 C CA . LEU A 1 104 ? -7.199 -2.845 8.710 1.00 91.62 104 LEU A CA 1
ATOM 805 C C . LEU A 1 104 ? -7.295 -3.236 7.241 1.00 91.62 104 LEU A C 1
ATOM 807 O O . LEU A 1 104 ? -7.879 -4.257 6.893 1.00 91.62 104 LEU A O 1
ATOM 811 N N . VAL A 1 105 ? -6.626 -2.472 6.388 1.00 94.69 105 VAL A N 1
ATOM 812 C CA . VAL A 1 105 ? -6.364 -2.820 4.996 1.00 94.69 105 VAL A CA 1
ATOM 813 C C . VAL A 1 105 ? -4.856 -2.876 4.805 1.00 94.69 105 VAL A C 1
ATOM 815 O O . VAL A 1 105 ? -4.152 -1.867 4.838 1.00 94.69 105 VAL A O 1
ATOM 818 N N . LYS A 1 106 ? -4.342 -4.079 4.598 1.00 95.31 106 LYS A N 1
ATOM 819 C CA . LYS A 1 106 ? -2.942 -4.346 4.304 1.00 95.31 106 LYS A CA 1
ATOM 820 C C . LYS A 1 106 ? -2.727 -4.367 2.796 1.00 95.31 106 LYS A C 1
ATOM 822 O O . LYS A 1 106 ? -3.224 -5.250 2.101 1.00 95.31 106 LYS A O 1
ATOM 827 N N . ILE A 1 107 ? -1.903 -3.452 2.299 1.00 94.88 107 ILE A N 1
ATOM 828 C CA . ILE A 1 107 ? -1.448 -3.446 0.906 1.00 94.88 107 ILE A CA 1
ATOM 829 C C . ILE A 1 107 ? -0.306 -4.457 0.759 1.00 94.88 107 ILE A C 1
ATOM 831 O O . ILE A 1 107 ? 0.789 -4.249 1.295 1.00 94.88 107 ILE A O 1
ATOM 835 N N . LYS A 1 108 ? -0.566 -5.553 0.034 1.00 93.88 108 LYS A N 1
ATOM 836 C CA . LYS A 1 108 ? 0.412 -6.615 -0.265 1.00 93.88 108 LYS A CA 1
ATOM 837 C C . LYS A 1 108 ? 1.306 -6.254 -1.444 1.00 93.88 108 LYS A C 1
ATOM 839 O O . LYS A 1 108 ? 2.497 -6.545 -1.406 1.00 93.88 108 LYS A O 1
ATOM 844 N N . SER A 1 109 ? 0.737 -5.627 -2.472 1.00 92.38 109 SER A N 1
ATOM 845 C CA . SER A 1 109 ? 1.486 -5.152 -3.633 1.00 92.38 109 SER A CA 1
ATOM 846 C C . SER A 1 109 ? 1.286 -3.659 -3.834 1.00 92.38 109 SER A C 1
ATOM 848 O O . SER A 1 109 ? 0.162 -3.174 -3.867 1.00 92.38 109 SER A O 1
ATOM 850 N N . ILE A 1 110 ? 2.397 -2.940 -3.980 1.00 91.50 110 ILE A N 1
ATOM 851 C CA . ILE A 1 110 ? 2.405 -1.510 -4.309 1.00 91.50 110 ILE A CA 1
ATOM 852 C C . ILE A 1 110 ? 2.418 -1.312 -5.838 1.00 91.50 110 ILE A C 1
ATOM 854 O O . ILE A 1 110 ? 2.037 -0.248 -6.330 1.00 91.50 110 ILE A O 1
ATOM 858 N N . ARG A 1 111 ? 2.870 -2.319 -6.602 1.00 91.25 111 ARG A N 1
ATOM 859 C CA . ARG A 1 111 ? 2.956 -2.309 -8.070 1.00 91.25 111 ARG A CA 1
ATOM 860 C C . ARG A 1 111 ? 2.550 -3.689 -8.618 1.00 91.25 111 ARG A C 1
ATOM 862 O O . ARG A 1 111 ? 3.279 -4.653 -8.388 1.00 91.25 111 ARG A O 1
ATOM 869 N N . PRO A 1 112 ? 1.409 -3.815 -9.314 1.00 92.69 112 PRO A N 1
ATOM 870 C CA . PRO A 1 112 ? 0.460 -2.753 -9.646 1.00 92.69 112 PRO A CA 1
ATOM 871 C C . PRO A 1 112 ? -0.241 -2.223 -8.384 1.00 92.69 112 PRO A C 1
ATOM 873 O O . PRO A 1 112 ? -0.344 -2.937 -7.386 1.00 92.69 112 PRO A O 1
ATOM 876 N N . PHE A 1 113 ? -0.646 -0.951 -8.405 1.00 93.44 113 PHE A N 1
ATOM 877 C CA . PHE A 1 113 ? -1.293 -0.314 -7.256 1.00 93.44 113 PHE A CA 1
ATOM 878 C C . PHE A 1 113 ? -2.786 -0.713 -7.197 1.00 93.44 113 PHE A C 1
ATOM 880 O O . PHE A 1 113 ? -3.436 -0.747 -8.246 1.00 93.44 113 PHE A O 1
ATOM 887 N N . PRO A 1 114 ? -3.343 -1.049 -6.016 1.00 94.12 114 PRO A N 1
ATOM 888 C CA . PRO A 1 114 ? -4.718 -1.541 -5.877 1.00 94.12 114 PRO A CA 1
ATOM 889 C C . PRO A 1 114 ? -5.763 -0.417 -5.852 1.00 94.12 114 PRO A C 1
ATOM 891 O O . PRO A 1 114 ? -6.461 -0.210 -4.858 1.00 94.12 114 PRO A O 1
ATOM 894 N N . GLU A 1 115 ? -5.853 0.349 -6.939 1.00 93.44 115 GLU A N 1
ATOM 895 C CA . GLU A 1 115 ? -6.775 1.489 -7.034 1.00 93.44 115 GLU A CA 1
ATOM 896 C C . GLU A 1 115 ? -8.242 1.069 -6.875 1.00 93.44 115 GLU A C 1
ATOM 898 O O . GLU A 1 115 ? -8.997 1.687 -6.124 1.00 93.44 115 GLU A O 1
ATOM 903 N N . GLU A 1 116 ? -8.656 0.001 -7.557 1.00 91.81 116 GLU A N 1
ATOM 904 C CA . GLU A 1 116 ? -10.050 -0.450 -7.554 1.00 91.81 116 GLU A CA 1
ATOM 905 C C . GLU A 1 116 ? -10.477 -0.982 -6.184 1.00 91.81 116 GLU A C 1
ATOM 907 O O . GLU A 1 116 ? -11.591 -0.716 -5.724 1.00 91.81 116 GLU A O 1
ATOM 912 N N . GLU A 1 117 ? -9.599 -1.732 -5.521 1.00 92.56 117 GLU A N 1
ATOM 913 C CA . GLU A 1 117 ? -9.855 -2.302 -4.205 1.00 92.56 117 GLU A CA 1
ATOM 914 C C . GLU A 1 117 ? -9.918 -1.208 -3.138 1.00 92.56 117 GLU A C 1
ATOM 916 O O . GLU A 1 117 ? -10.859 -1.183 -2.344 1.00 92.56 117 GLU A O 1
ATOM 921 N N . ILE A 1 118 ? -8.976 -0.257 -3.157 1.00 92.50 118 ILE A N 1
ATOM 922 C CA . ILE A 1 118 ? -8.986 0.890 -2.240 1.00 92.50 118 ILE A CA 1
ATOM 923 C C . ILE A 1 118 ? -10.253 1.721 -2.453 1.00 92.50 118 ILE A C 1
ATOM 925 O O . ILE A 1 118 ? -10.917 2.082 -1.478 1.00 92.50 118 ILE A O 1
ATOM 929 N N . ARG A 1 119 ? -10.646 1.985 -3.705 1.00 91.50 119 ARG A N 1
ATOM 930 C CA . ARG A 1 119 ? -11.869 2.741 -4.002 1.00 91.50 119 ARG A CA 1
ATOM 931 C C . ARG A 1 119 ? -13.108 2.065 -3.419 1.00 91.50 119 ARG A C 1
ATOM 933 O O . ARG A 1 119 ? -13.903 2.727 -2.762 1.00 91.50 119 ARG A O 1
ATOM 940 N N . LYS A 1 120 ? -13.258 0.749 -3.596 1.00 91.25 120 LYS A N 1
ATOM 941 C CA . LYS A 1 120 ? -14.400 -0.013 -3.056 1.00 91.25 120 LYS A CA 1
ATOM 942 C C . LYS A 1 120 ? -14.430 -0.005 -1.526 1.00 91.25 120 LYS A C 1
ATOM 944 O O . LYS A 1 120 ? -15.476 0.264 -0.944 1.00 91.25 120 LYS A O 1
ATOM 949 N N . LEU A 1 121 ? -13.293 -0.250 -0.873 1.00 90.19 121 LEU A N 1
ATOM 950 C CA . LEU A 1 121 ? -13.205 -0.305 0.593 1.00 90.19 121 LEU A CA 1
ATOM 951 C C . LEU A 1 121 ? -13.482 1.059 1.236 1.00 90.19 121 LEU A C 1
ATOM 953 O O . LEU A 1 121 ? -14.187 1.169 2.237 1.00 90.19 121 LEU A O 1
ATOM 957 N N . THR A 1 122 ? -12.972 2.126 0.629 1.00 87.88 122 THR A N 1
ATOM 958 C CA . THR A 1 122 ? -13.107 3.480 1.177 1.00 87.88 122 THR A CA 1
ATOM 959 C C . THR A 1 122 ? -14.510 4.061 1.023 1.00 87.88 122 THR A C 1
ATOM 961 O O . THR A 1 122 ? -14.816 5.023 1.721 1.00 87.88 122 THR A O 1
ATOM 964 N N . GLN A 1 123 ? -15.401 3.493 0.198 1.00 86.31 123 GLN A N 1
ATOM 965 C CA . GLN A 1 123 ? -16.780 3.983 0.026 1.00 86.31 123 GLN A CA 1
ATOM 966 C C . GLN A 1 123 ? -17.583 3.989 1.332 1.00 86.31 123 GLN A C 1
ATOM 968 O O . GLN A 1 123 ? -18.283 4.966 1.601 1.00 86.31 123 GLN A O 1
ATOM 973 N N . LYS A 1 124 ? -17.445 2.945 2.154 1.00 81.69 124 LYS A N 1
ATOM 974 C CA . LYS A 1 124 ? -18.227 2.765 3.388 1.00 81.69 124 LYS A CA 1
ATOM 975 C C . LYS A 1 124 ? -17.591 3.409 4.621 1.00 81.69 124 LYS A C 1
ATOM 977 O O . LYS A 1 124 ? -18.291 3.728 5.581 1.00 81.69 124 LYS A O 1
ATOM 982 N N . ALA A 1 125 ? -16.277 3.616 4.590 1.00 82.19 125 ALA A N 1
ATOM 983 C CA . ALA A 1 125 ? -15.542 4.212 5.694 1.00 82.19 125 ALA A CA 1
ATOM 984 C C . ALA A 1 125 ? -15.861 5.704 5.853 1.00 82.19 125 ALA A C 1
ATOM 986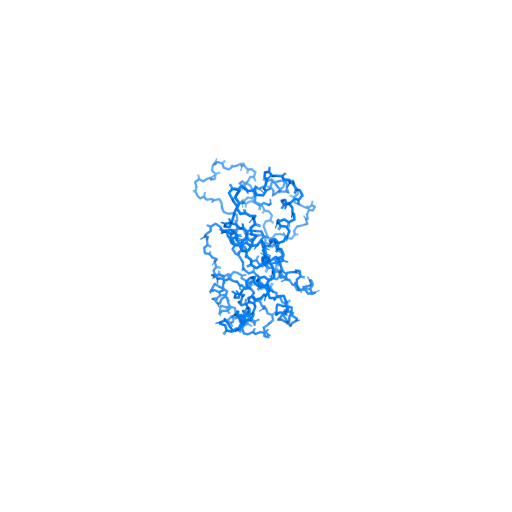 O O . ALA A 1 125 ? -15.980 6.441 4.871 1.00 82.19 125 ALA A O 1
ATOM 987 N N . LYS A 1 126 ? -15.949 6.160 7.105 1.00 77.12 126 LYS A N 1
ATOM 988 C CA . LYS A 1 126 ? -16.114 7.578 7.464 1.00 77.12 126 LYS A CA 1
ATOM 989 C C . LYS A 1 126 ? -14.769 8.300 7.543 1.00 77.12 126 LYS A C 1
ATOM 991 O O . LYS A 1 126 ? -14.691 9.486 7.244 1.00 77.12 126 LYS A O 1
ATOM 996 N N . ALA A 1 127 ? -13.719 7.589 7.947 1.00 82.19 127 ALA A N 1
ATOM 997 C CA . ALA A 1 127 ? -12.361 8.113 8.029 1.00 82.19 127 ALA A CA 1
ATOM 998 C C . ALA A 1 127 ? -11.343 7.061 7.580 1.00 82.19 127 ALA A C 1
ATOM 1000 O O . ALA A 1 127 ? -11.552 5.860 7.769 1.00 82.19 127 ALA A O 1
ATOM 1001 N N . VAL A 1 128 ? -10.237 7.529 6.999 1.00 83.62 128 VAL A N 1
ATOM 1002 C CA . VAL A 1 128 ? -9.158 6.675 6.498 1.00 83.62 128 VAL A CA 1
ATOM 1003 C C . VAL A 1 128 ? -7.834 7.157 7.075 1.00 83.62 128 VAL A C 1
ATOM 1005 O O . VAL A 1 128 ? -7.433 8.300 6.858 1.00 83.62 128 VAL A O 1
ATOM 1008 N N . ILE A 1 129 ? -7.140 6.277 7.789 1.00 85.19 129 ILE A N 1
ATOM 1009 C CA . ILE A 1 129 ? -5.845 6.569 8.399 1.00 85.19 129 ILE A CA 1
ATOM 1010 C C . ILE A 1 129 ? -4.756 5.823 7.632 1.00 85.19 129 ILE A C 1
ATOM 1012 O O . ILE A 1 129 ? -4.849 4.615 7.444 1.00 85.19 129 ILE A O 1
ATOM 1016 N N . VAL A 1 130 ? -3.712 6.524 7.193 1.00 87.06 130 VAL A N 1
ATOM 1017 C CA . VAL A 1 130 ? -2.621 5.934 6.397 1.00 87.06 130 VAL A CA 1
ATOM 1018 C C . VAL A 1 130 ? -1.286 6.076 7.132 1.00 87.06 130 VAL A C 1
ATOM 1020 O O . VAL A 1 130 ? -0.554 7.037 6.894 1.00 87.06 130 VAL A O 1
ATOM 1023 N N . PRO A 1 131 ? -0.952 5.165 8.061 1.00 83.25 131 PRO A N 1
ATOM 1024 C CA . PRO A 1 131 ? 0.345 5.181 8.717 1.00 83.25 131 PRO A CA 1
ATOM 1025 C C . PRO A 1 131 ? 1.441 4.763 7.732 1.00 83.25 131 PRO A C 1
ATOM 1027 O O . PRO A 1 131 ? 1.388 3.686 7.132 1.00 83.25 131 PRO A O 1
ATOM 1030 N N . GLU A 1 132 ? 2.471 5.596 7.582 1.00 84.19 132 GLU A N 1
ATOM 1031 C CA . GLU A 1 132 ? 3.589 5.300 6.686 1.00 84.19 132 GLU A CA 1
ATOM 1032 C C . GLU A 1 132 ? 4.938 5.788 7.219 1.00 84.19 132 GLU A C 1
ATOM 1034 O O . GLU A 1 132 ? 5.033 6.743 7.992 1.00 84.19 132 GLU A O 1
ATOM 1039 N N . PHE A 1 133 ? 6.007 5.125 6.766 1.00 82.19 133 PHE A N 1
ATOM 1040 C CA . PHE A 1 133 ? 7.385 5.451 7.145 1.00 82.19 133 PHE A CA 1
ATOM 1041 C C . PHE A 1 133 ? 8.060 6.470 6.210 1.00 82.19 133 PHE A C 1
ATOM 1043 O O . PHE A 1 133 ? 9.284 6.604 6.170 1.00 82.19 133 PHE A O 1
ATOM 1050 N N . ASN A 1 134 ? 7.262 7.153 5.388 1.00 78.88 134 ASN A N 1
ATOM 1051 C CA . ASN A 1 134 ? 7.744 8.085 4.382 1.00 78.88 134 ASN A CA 1
ATOM 1052 C C . ASN A 1 134 ? 7.399 9.523 4.786 1.00 78.88 134 ASN A C 1
ATOM 1054 O O . ASN A 1 134 ? 6.225 9.884 4.879 1.00 78.88 134 ASN A O 1
ATOM 1058 N N . ARG A 1 135 ? 8.422 10.374 4.942 1.00 76.19 135 ARG A N 1
ATOM 1059 C CA . ARG A 1 135 ? 8.262 11.808 5.250 1.00 76.19 135 ARG A CA 1
ATOM 1060 C C . ARG A 1 135 ? 7.337 12.523 4.254 1.00 76.19 135 ARG A C 1
ATOM 1062 O O . ARG A 1 135 ? 6.529 13.363 4.653 1.00 76.19 135 ARG A O 1
ATOM 1069 N N . VAL A 1 136 ? 7.427 12.172 2.969 1.00 81.19 136 VAL A N 1
ATOM 1070 C CA . VAL A 1 136 ? 6.658 12.806 1.880 1.00 81.19 136 VAL A CA 1
ATOM 1071 C C . VAL A 1 136 ? 5.174 12.437 1.932 1.00 81.19 136 VAL A C 1
ATOM 1073 O O . VAL A 1 136 ? 4.338 13.161 1.382 1.00 81.19 136 VAL A O 1
ATOM 1076 N N . GLY A 1 137 ? 4.839 11.338 2.604 1.00 81.75 137 GLY A N 1
ATOM 1077 C CA . GLY A 1 137 ? 3.476 10.847 2.685 1.00 81.75 137 GLY A CA 1
ATOM 1078 C C . GLY A 1 137 ? 2.964 10.299 1.347 1.00 81.75 137 GLY A C 1
ATOM 1079 O O . GLY A 1 137 ? 1.881 10.687 0.908 1.00 81.75 137 GLY A O 1
ATOM 1080 N N . TRP A 1 138 ? 3.787 9.531 0.619 1.00 88.12 138 TRP A N 1
ATOM 1081 C CA . TRP A 1 138 ? 3.449 9.096 -0.743 1.00 88.12 138 TRP A CA 1
ATOM 1082 C C . TRP A 1 138 ? 2.205 8.206 -0.758 1.00 88.12 138 TRP A C 1
ATOM 1084 O O . TRP A 1 138 ? 1.310 8.451 -1.560 1.00 88.12 138 TRP A O 1
ATOM 1094 N N . MET A 1 139 ? 2.105 7.239 0.158 1.00 88.69 139 MET A N 1
ATOM 1095 C CA . MET A 1 139 ? 0.959 6.330 0.209 1.00 88.69 139 MET A CA 1
ATOM 1096 C C . MET A 1 139 ? -0.327 7.099 0.513 1.00 88.69 139 MET A C 1
ATOM 1098 O O . MET A 1 139 ? -1.354 6.878 -0.120 1.00 88.69 139 MET A O 1
ATOM 1102 N N . CYS A 1 140 ? -0.266 8.048 1.450 1.00 87.69 140 CYS A N 1
ATOM 1103 C CA . CYS A 1 140 ? -1.402 8.900 1.771 1.00 87.69 140 CYS A CA 1
ATOM 1104 C C . CYS A 1 140 ? -1.846 9.737 0.561 1.00 87.69 140 CYS A C 1
ATOM 1106 O O . CYS A 1 140 ? -3.043 9.848 0.310 1.00 87.69 140 CYS A O 1
ATOM 1108 N N . LYS A 1 141 ? -0.907 10.301 -0.211 1.00 87.81 141 LYS A N 1
ATOM 1109 C CA . LYS A 1 141 ? -1.215 11.068 -1.432 1.00 87.81 141 LYS A CA 1
ATOM 1110 C C . LYS A 1 141 ? -1.826 10.198 -2.530 1.00 87.81 141 LYS A C 1
ATOM 1112 O O . LYS A 1 141 ? -2.796 10.620 -3.146 1.00 87.81 141 LYS A O 1
ATOM 1117 N N . GLU A 1 142 ? -1.294 8.998 -2.728 1.00 90.81 142 GLU A N 1
ATOM 1118 C CA . GLU A 1 142 ? -1.801 8.048 -3.721 1.00 90.81 142 GLU A CA 1
ATOM 1119 C C . GLU A 1 142 ? -3.207 7.550 -3.356 1.00 90.81 142 GLU A C 1
ATOM 1121 O O . GLU A 1 142 ? -4.095 7.462 -4.193 1.00 90.81 142 GLU A O 1
ATOM 1126 N N . ILE A 1 143 ? -3.464 7.282 -2.073 1.00 90.19 143 ILE A N 1
ATOM 1127 C CA . ILE A 1 143 ? -4.809 6.917 -1.609 1.00 90.19 143 ILE A CA 1
ATOM 1128 C C . ILE A 1 143 ? -5.765 8.100 -1.782 1.00 90.19 143 ILE A C 1
ATOM 1130 O O . ILE A 1 143 ? -6.890 7.911 -2.235 1.00 90.19 143 ILE A O 1
ATOM 1134 N N . LYS A 1 144 ? -5.322 9.329 -1.489 1.00 88.06 144 LYS A N 1
ATOM 1135 C CA . LYS A 1 144 ? -6.124 10.541 -1.716 1.00 88.06 144 LYS A CA 1
ATOM 1136 C C . LYS A 1 144 ? -6.530 10.728 -3.173 1.00 88.06 144 LYS A C 1
ATOM 1138 O O . LYS A 1 144 ? -7.641 11.178 -3.403 1.00 88.06 144 LYS A O 1
ATOM 1143 N N . SER A 1 145 ? -5.676 10.396 -4.144 1.00 88.88 145 SER A N 1
ATOM 1144 C CA . SER A 1 145 ? -6.047 10.509 -5.562 1.00 88.88 145 SER A CA 1
ATOM 1145 C C . SER A 1 145 ? -7.052 9.445 -6.011 1.00 88.88 145 SER A C 1
ATOM 1147 O O . SER A 1 145 ? -7.724 9.640 -7.019 1.00 88.88 145 SER A O 1
ATOM 1149 N N . VAL A 1 146 ? -7.174 8.338 -5.273 1.00 89.94 146 VAL A N 1
ATOM 1150 C CA . VAL A 1 146 ? -8.117 7.245 -5.563 1.00 89.94 146 VAL A CA 1
ATOM 1151 C C . VAL A 1 146 ? -9.468 7.434 -4.864 1.00 89.94 146 VAL A C 1
ATOM 1153 O O . VAL A 1 146 ? -10.497 6.998 -5.386 1.00 89.94 146 VAL A O 1
ATOM 1156 N N . VAL A 1 147 ? -9.483 8.053 -3.681 1.00 86.31 147 VAL A N 1
ATOM 1157 C CA . VAL A 1 147 ? -10.702 8.287 -2.896 1.00 86.31 147 VAL A CA 1
ATOM 1158 C C . VAL A 1 147 ? -11.512 9.432 -3.509 1.00 86.31 147 VAL A C 1
ATOM 1160 O O . VAL A 1 147 ? -11.065 10.570 -3.550 1.00 86.31 147 VAL A O 1
ATOM 1163 N N . GLU A 1 148 ? -12.735 9.136 -3.954 1.00 77.25 148 GLU A N 1
ATOM 1164 C CA . GLU A 1 148 ? -13.621 10.120 -4.603 1.00 77.25 148 GLU A CA 1
ATOM 1165 C C . GLU A 1 148 ? -14.182 11.167 -3.623 1.00 77.25 148 GLU A C 1
ATOM 1167 O O . GLU A 1 148 ? -14.496 12.291 -4.013 1.00 77.25 148 GLU A O 1
ATOM 1172 N N . ASP A 1 149 ? -14.297 10.811 -2.340 1.00 73.88 149 ASP A N 1
ATOM 1173 C CA . ASP A 1 149 ? -14.843 11.681 -1.300 1.00 73.88 149 ASP A CA 1
ATOM 1174 C C . ASP A 1 149 ? -13.731 12.346 -0.478 1.00 73.88 149 ASP A C 1
ATOM 1176 O O . ASP A 1 149 ? -13.203 11.777 0.479 1.00 73.88 149 ASP A O 1
ATOM 1180 N N . ASN A 1 150 ? -13.418 13.592 -0.833 1.00 62.91 150 ASN A N 1
ATOM 1181 C CA . ASN A 1 150 ? -12.421 14.418 -0.148 1.00 62.91 150 ASN A CA 1
ATOM 1182 C C . ASN A 1 150 ? -12.824 14.835 1.277 1.00 62.91 150 ASN A C 1
ATOM 1184 O O . ASN A 1 150 ? -11.979 15.344 2.015 1.00 62.91 150 ASN A O 1
ATOM 1188 N N . THR A 1 151 ? -14.092 14.662 1.675 1.00 58.00 151 THR A N 1
ATOM 1189 C CA . THR A 1 151 ? -14.539 14.968 3.047 1.00 58.00 151 THR A CA 1
ATOM 1190 C C . THR A 1 151 ? -14.132 13.882 4.035 1.00 58.00 151 THR A C 1
ATOM 1192 O O . THR A 1 151 ? -14.013 14.146 5.235 1.00 58.00 151 THR A O 1
ATOM 1195 N N . LYS A 1 152 ? -13.836 12.674 3.537 1.00 63.34 152 LYS A N 1
ATOM 1196 C CA . LYS A 1 152 ? -13.205 11.620 4.325 1.00 63.34 152 LYS A CA 1
ATOM 1197 C C . LYS A 1 152 ? -11.819 12.115 4.682 1.00 63.34 152 LYS A C 1
ATOM 1199 O O . LYS A 1 152 ? -10.968 12.291 3.815 1.00 63.34 152 LYS A O 1
ATOM 1204 N N . GLY A 1 153 ? -11.597 12.377 5.966 1.00 58.00 153 GLY A N 1
ATOM 1205 C CA . GLY A 1 153 ? -10.299 12.806 6.467 1.00 58.00 153 GLY A CA 1
ATOM 1206 C C . GLY A 1 153 ? -9.260 11.725 6.194 1.00 58.00 153 GLY A C 1
ATOM 1207 O O . GLY A 1 153 ? -9.103 10.814 7.001 1.00 58.00 153 GLY A O 1
ATOM 1208 N N . VAL A 1 154 ? -8.580 11.805 5.046 1.00 62.31 154 VAL A N 1
ATOM 1209 C CA . VAL A 1 154 ? -7.441 10.950 4.718 1.00 62.31 154 VAL A CA 1
ATOM 1210 C C . VAL A 1 154 ? -6.207 11.608 5.327 1.00 62.31 154 VAL A C 1
ATOM 1212 O O . VAL A 1 154 ? -5.686 12.612 4.828 1.00 62.31 154 VAL A O 1
ATOM 1215 N N . GLY A 1 155 ? -5.763 11.073 6.455 1.00 63.50 155 GLY A N 1
ATOM 1216 C CA . GLY A 1 155 ? -4.636 11.586 7.230 1.00 63.50 155 GLY A CA 1
ATOM 1217 C C . GLY A 1 155 ? -3.794 10.436 7.752 1.00 63.50 155 GLY A C 1
ATOM 1218 O O . GLY A 1 155 ? -4.246 9.301 7.799 1.00 63.50 155 GLY A O 1
ATOM 1219 N N . GLY A 1 156 ? -2.544 10.683 8.108 1.00 64.94 156 GLY A N 1
ATOM 1220 C CA . GLY A 1 156 ? -1.658 9.593 8.484 1.00 64.94 156 GLY A CA 1
ATOM 1221 C C . GLY A 1 156 ? -0.463 10.073 9.271 1.00 64.94 156 GLY A C 1
ATOM 1222 O O . GLY A 1 156 ? 0.148 11.085 8.920 1.00 64.94 156 GLY A O 1
ATOM 1223 N N . THR A 1 157 ? -0.133 9.338 10.329 1.00 65.25 157 THR A N 1
ATOM 1224 C CA . THR A 1 157 ? 1.096 9.559 11.084 1.00 65.25 157 THR A CA 1
ATOM 1225 C C . THR A 1 157 ? 2.283 9.182 10.216 1.00 65.25 157 THR A C 1
ATOM 1227 O O . THR A 1 157 ? 2.335 8.092 9.640 1.00 65.25 157 THR A O 1
ATOM 1230 N N . ARG A 1 158 ? 3.245 10.099 10.137 1.00 72.69 158 ARG A N 1
ATOM 1231 C CA . ARG A 1 158 ? 4.484 9.912 9.391 1.00 72.69 158 ARG A CA 1
ATOM 1232 C C . ARG A 1 158 ? 5.606 9.691 10.378 1.00 72.69 158 ARG A C 1
ATOM 1234 O O . ARG A 1 158 ? 5.861 10.539 11.228 1.00 72.69 158 ARG A O 1
ATOM 1241 N N . VAL A 1 159 ? 6.269 8.556 10.250 1.00 66.50 159 VAL A N 1
ATOM 1242 C CA . VAL A 1 159 ? 7.458 8.226 11.039 1.00 66.50 159 VAL A CA 1
ATOM 1243 C C . VAL A 1 159 ? 8.619 8.076 10.067 1.00 66.50 159 VAL A C 1
ATOM 1245 O O . VAL A 1 159 ? 8.429 7.622 8.948 1.00 66.50 159 VAL A O 1
ATOM 1248 N N . PHE A 1 160 ? 9.819 8.508 10.422 1.00 70.88 160 PHE A N 1
ATOM 1249 C CA . PHE A 1 160 ? 10.984 8.423 9.537 1.00 70.88 160 PHE A CA 1
ATOM 1250 C C . PHE A 1 160 ? 12.260 8.245 10.364 1.00 70.88 160 PHE A C 1
ATOM 1252 O O . PHE A 1 160 ? 12.217 8.257 11.590 1.00 70.88 160 PHE A O 1
ATOM 1259 N N . GLY A 1 161 ? 13.396 8.017 9.699 1.00 65.56 161 GLY A N 1
ATOM 1260 C CA . GLY A 1 161 ? 14.687 7.857 10.382 1.00 65.56 161 GLY A CA 1
ATOM 1261 C C . GLY A 1 161 ? 14.889 6.498 11.061 1.00 65.56 161 GLY A C 1
ATOM 1262 O O . GLY A 1 161 ? 15.631 6.409 12.029 1.00 65.56 161 GLY A O 1
ATOM 1263 N N . GLY A 1 162 ? 14.217 5.441 10.587 1.00 63.28 162 GLY A N 1
ATOM 1264 C CA . GLY A 1 162 ? 14.349 4.089 11.152 1.00 63.28 162 GLY A CA 1
ATOM 1265 C C . GLY A 1 162 ? 13.688 3.911 12.522 1.00 63.28 162 GLY A C 1
ATOM 1266 O O . GLY A 1 162 ? 13.860 2.874 13.157 1.00 63.28 162 GLY A O 1
ATOM 1267 N N . MET A 1 163 ? 12.924 4.906 12.974 1.00 67.69 163 MET A N 1
ATOM 1268 C CA . MET A 1 163 ? 12.179 4.835 14.222 1.00 67.69 163 MET A CA 1
ATOM 1269 C C . MET A 1 163 ? 11.026 3.838 14.106 1.00 67.69 163 MET A C 1
ATOM 1271 O O . MET A 1 163 ? 10.309 3.801 13.103 1.00 67.69 163 MET A O 1
ATOM 1275 N N . THR A 1 164 ? 10.811 3.062 15.166 1.00 66.69 164 THR A N 1
ATOM 1276 C CA . THR A 1 164 ? 9.585 2.278 15.315 1.00 66.69 164 THR A CA 1
ATOM 1277 C C . THR A 1 164 ? 8.405 3.234 15.413 1.00 66.69 164 THR A C 1
ATOM 1279 O O . THR A 1 164 ? 8.460 4.233 16.130 1.00 66.69 164 THR A O 1
ATOM 1282 N N . MET A 1 165 ? 7.332 2.930 14.688 1.00 68.75 165 MET A N 1
ATOM 1283 C CA . MET A 1 165 ? 6.097 3.691 14.807 1.00 68.75 165 MET A CA 1
ATOM 1284 C C . MET A 1 165 ? 5.547 3.496 16.220 1.00 68.75 165 MET A C 1
ATOM 1286 O O . MET A 1 165 ? 5.302 2.348 16.594 1.00 68.75 165 MET A O 1
ATOM 1290 N N . PRO A 1 166 ? 5.409 4.566 17.022 1.00 62.91 166 PRO A N 1
ATOM 1291 C CA . PRO A 1 166 ? 4.907 4.417 18.374 1.00 62.91 166 PRO A CA 1
ATOM 1292 C C . PRO A 1 166 ? 3.481 3.850 18.317 1.00 62.91 166 PRO A C 1
ATOM 1294 O O . PRO A 1 166 ? 2.710 4.257 17.436 1.00 62.91 166 PRO A O 1
ATOM 1297 N N . PRO A 1 167 ? 3.111 2.931 19.229 1.00 53.06 167 PRO A N 1
ATOM 1298 C CA . PRO A 1 167 ? 1.721 2.551 19.394 1.00 53.06 167 PRO A CA 1
ATOM 1299 C C . PRO A 1 167 ? 0.933 3.827 19.714 1.00 53.06 167 PRO A C 1
ATOM 1301 O O . PRO A 1 167 ? 1.423 4.708 20.427 1.00 53.06 167 PRO A O 1
ATOM 1304 N N . PRO A 1 168 ? -0.219 4.033 19.091 1.00 50.81 168 PRO A N 1
ATOM 1305 C CA . PRO A 1 168 ? -0.470 5.350 18.551 1.00 50.81 168 PRO A CA 1
ATOM 1306 C C . PRO A 1 168 ? -1.569 6.113 19.285 1.00 50.81 168 PRO A C 1
ATOM 1308 O O . PRO A 1 168 ? -2.549 5.517 19.720 1.00 50.81 168 PRO A O 1
ATOM 1311 N N . PRO A 1 169 ? -1.503 7.455 19.271 1.00 48.66 169 PRO A N 1
ATOM 1312 C CA . PRO A 1 169 ? -2.624 8.342 19.578 1.00 48.66 169 PRO A CA 1
ATOM 1313 C C . PRO A 1 169 ? -3.710 8.371 18.469 1.00 48.66 169 PRO A C 1
ATOM 1315 O O . PRO A 1 169 ? -4.402 9.376 18.339 1.00 48.66 169 PRO A O 1
ATOM 1318 N N . TYR A 1 170 ? -3.883 7.312 17.649 1.00 48.81 170 TYR A N 1
ATOM 1319 C CA . TYR A 1 170 ? -4.775 7.299 16.458 1.00 48.81 170 TYR A CA 1
ATOM 1320 C C . TYR A 1 170 ? -6.251 7.592 16.759 1.00 48.81 170 TYR A C 1
ATOM 1322 O O . TYR A 1 170 ? -7.016 7.889 15.844 1.00 48.81 170 TYR A O 1
ATOM 1330 N N . PHE A 1 171 ? -6.641 7.510 18.027 1.00 42.69 171 PHE A N 1
ATOM 1331 C CA . PHE A 1 171 ? -8.009 7.667 18.490 1.00 42.69 171 PHE A CA 1
ATOM 1332 C C . PHE A 1 171 ? -8.128 8.705 19.607 1.00 42.69 171 PHE A C 1
ATOM 1334 O O . PHE A 1 171 ? -9.005 8.603 20.462 1.00 42.69 171 PHE A O 1
ATOM 1341 N N . SER A 1 172 ? -7.285 9.747 19.614 1.00 34.72 172 SER A N 1
ATOM 1342 C CA . SER A 1 172 ? -7.642 10.934 20.392 1.00 34.72 172 SER A CA 1
ATOM 1343 C C . SER A 1 172 ? -9.009 11.404 19.899 1.00 34.72 172 SER A C 1
ATOM 1345 O O . SER A 1 172 ? -9.166 11.762 18.736 1.00 34.72 172 SER A O 1
ATOM 1347 N N . ARG A 1 173 ? -10.001 11.335 20.788 1.00 32.03 173 ARG A N 1
ATOM 1348 C CA . ARG A 1 173 ? -11.452 11.498 20.583 1.00 32.03 173 ARG A CA 1
ATOM 1349 C C . ARG A 1 173 ? -11.889 12.772 19.846 1.00 32.03 173 ARG A C 1
ATOM 1351 O O . ARG A 1 173 ? -13.065 12.926 19.530 1.00 32.03 173 ARG A O 1
ATOM 1358 N N . ASN A 1 174 ? -10.948 13.661 19.567 1.00 27.61 174 ASN A N 1
ATOM 1359 C CA . ASN A 1 174 ? -11.143 14.888 18.834 1.00 27.61 174 ASN A CA 1
ATOM 1360 C C . ASN A 1 174 ? -10.526 14.737 17.443 1.00 27.61 174 ASN A C 1
ATOM 1362 O O . ASN A 1 174 ? -9.344 14.428 17.300 1.00 27.61 174 ASN A O 1
ATOM 1366 N N . GLN A 1 175 ? -11.325 15.030 16.419 1.00 29.88 175 GLN A N 1
ATOM 1367 C CA . GLN A 1 175 ? -10.836 15.541 15.144 1.00 29.88 175 GLN A CA 1
ATOM 1368 C C . GLN A 1 175 ? -10.043 16.836 15.395 1.00 29.88 175 GLN A C 1
ATOM 1370 O O . GLN A 1 175 ? -10.512 17.933 15.116 1.00 29.88 175 GLN A O 1
ATOM 1375 N N . GLU A 1 176 ? -8.849 16.739 15.961 1.00 26.98 176 GLU A N 1
ATOM 1376 C CA . GLU A 1 176 ? -7.922 17.854 16.014 1.00 26.98 176 GLU A CA 1
ATOM 1377 C C . GLU A 1 176 ? -7.099 17.794 14.737 1.00 26.98 176 GLU A C 1
ATOM 1379 O O . GLU A 1 176 ? -6.057 17.148 14.634 1.00 26.98 176 GLU A O 1
ATOM 1384 N N . VAL A 1 177 ? -7.628 18.481 13.726 1.00 29.73 177 VAL A N 1
ATOM 1385 C CA . VAL A 1 177 ? -6.819 19.141 12.707 1.00 29.73 177 VAL A CA 1
ATOM 1386 C C . VAL A 1 177 ? -5.633 19.788 13.426 1.00 29.73 177 VAL A C 1
ATOM 1388 O O . VAL A 1 177 ? -5.810 20.788 14.106 1.00 29.73 177 VAL A O 1
ATOM 1391 N N . PHE A 1 178 ? -4.452 19.170 13.336 1.00 30.34 178 PHE A N 1
ATOM 1392 C CA . PHE A 1 178 ? -3.160 19.752 13.713 1.00 30.34 178 PHE A CA 1
ATOM 1393 C C . PHE A 1 178 ? -3.148 20.614 14.995 1.00 30.34 178 PHE A C 1
ATOM 1395 O O . PHE A 1 178 ? -2.575 21.700 15.011 1.00 30.34 178 PHE A O 1
ATOM 1402 N N . SER A 1 179 ? -3.702 20.126 16.106 1.00 31.88 179 SER A N 1
ATOM 1403 C CA . SER A 1 179 ? -3.330 20.677 17.413 1.00 31.88 179 SER A CA 1
ATOM 1404 C C . SER A 1 179 ? -1.944 20.129 17.756 1.00 31.88 179 SER A C 1
ATOM 1406 O O . SER A 1 179 ? -1.781 18.951 18.085 1.00 31.88 179 SER A O 1
ATOM 1408 N N . MET A 1 180 ? -0.908 20.949 17.554 1.00 38.28 180 MET A N 1
ATOM 1409 C CA . MET A 1 180 ? 0.477 20.588 17.863 1.00 38.28 180 MET A CA 1
ATOM 1410 C C . MET A 1 180 ? 0.594 20.240 19.348 1.00 38.28 180 MET A C 1
ATOM 1412 O O . MET A 1 180 ? 0.570 21.105 20.222 1.00 38.28 180 MET A O 1
ATOM 1416 N N . ASN A 1 181 ? 0.724 18.947 19.627 1.00 40.22 181 ASN A N 1
ATOM 1417 C CA . ASN A 1 181 ? 0.925 18.438 20.971 1.00 40.22 181 ASN A CA 1
ATOM 1418 C C . ASN A 1 181 ? 2.335 18.845 21.437 1.00 40.22 181 ASN A C 1
ATOM 1420 O O . ASN A 1 181 ? 3.311 18.560 20.739 1.00 40.22 181 ASN A O 1
ATOM 1424 N N . LYS A 1 182 ? 2.464 19.470 22.619 1.00 42.50 182 LYS A N 1
ATOM 1425 C CA . LYS A 1 182 ? 3.737 20.000 23.175 1.00 42.50 182 LYS A CA 1
ATOM 1426 C C . LYS A 1 182 ? 4.864 18.948 23.237 1.00 42.50 182 LYS A C 1
ATOM 1428 O O . LYS A 1 182 ? 6.041 19.271 23.310 1.00 42.50 182 LYS A O 1
ATOM 1433 N N . ASN A 1 183 ? 4.505 17.667 23.156 1.00 49.25 183 ASN A N 1
ATOM 1434 C CA . ASN A 1 183 ? 5.434 16.542 23.112 1.00 49.25 183 ASN A CA 1
ATOM 1435 C C . ASN A 1 183 ? 6.187 16.349 21.779 1.00 49.25 183 ASN A C 1
ATOM 1437 O O . ASN A 1 183 ? 7.145 15.578 21.782 1.00 49.25 183 ASN A O 1
ATOM 1441 N N . LEU A 1 184 ? 5.793 16.995 20.671 1.00 47.62 184 LEU A N 1
ATOM 1442 C CA . LEU A 1 184 ? 6.499 16.873 19.381 1.00 47.62 184 LEU A CA 1
ATOM 1443 C C . LEU A 1 184 ? 7.801 17.685 19.323 1.00 47.62 184 LEU A C 1
ATOM 1445 O O . LEU A 1 184 ? 8.734 17.292 18.628 1.00 47.62 184 LEU A O 1
ATOM 1449 N N . PHE A 1 185 ? 7.867 18.794 20.055 1.00 52.59 185 PHE A N 1
ATOM 1450 C CA . PHE A 1 185 ? 9.009 19.699 20.068 1.00 52.59 185 PHE A CA 1
ATOM 1451 C C . PHE A 1 185 ? 9.740 19.546 21.400 1.00 52.59 185 PHE A C 1
ATOM 1453 O O . PHE A 1 185 ? 9.543 20.320 22.326 1.00 52.59 185 PHE A O 1
ATOM 1460 N N . LYS A 1 186 ? 10.550 18.496 21.536 1.00 55.94 186 LYS A N 1
ATOM 1461 C CA . LYS A 1 186 ? 11.473 18.360 22.670 1.00 55.94 186 LYS A CA 1
ATOM 1462 C C . LYS A 1 186 ? 12.889 18.553 22.162 1.00 55.94 186 LYS A C 1
ATOM 1464 O O . LYS A 1 186 ? 13.337 17.807 21.294 1.00 55.94 186 LYS A O 1
ATOM 1469 N N . ILE A 1 187 ? 13.589 19.547 22.701 1.00 64.56 187 ILE A N 1
ATOM 1470 C CA . ILE A 1 187 ? 15.028 19.680 22.478 1.00 64.56 187 ILE A CA 1
ATOM 1471 C C . ILE A 1 187 ? 15.704 18.507 23.196 1.00 64.56 187 ILE A C 1
ATOM 1473 O O . ILE A 1 187 ? 15.369 18.189 24.338 1.00 64.56 187 ILE A O 1
ATOM 1477 N N . SER A 1 188 ? 16.622 17.823 22.511 1.00 63.09 188 SER A N 1
ATOM 1478 C CA . SER A 1 188 ? 17.402 16.752 23.134 1.00 63.09 188 SER A CA 1
ATOM 1479 C C . SER A 1 188 ? 18.208 17.324 24.308 1.00 63.09 188 SER A C 1
ATOM 1481 O O . SER A 1 188 ? 18.859 18.359 24.127 1.00 63.09 188 SER A O 1
ATOM 1483 N N . PRO A 1 189 ? 18.233 16.657 25.479 1.00 59.69 189 PRO A N 1
ATOM 1484 C CA . PRO A 1 189 ? 19.066 17.084 26.598 1.00 59.69 189 PRO A CA 1
ATOM 1485 C C . PRO A 1 189 ? 20.519 17.265 26.132 1.00 59.69 189 PRO A C 1
ATOM 1487 O O . PRO A 1 189 ? 21.089 16.351 25.535 1.00 59.69 189 PRO A O 1
ATOM 1490 N N . GLY A 1 190 ? 21.086 18.455 26.344 1.00 67.81 190 GLY A N 1
ATOM 1491 C CA . GLY A 1 190 ? 22.453 18.815 25.935 1.00 67.81 190 GLY A CA 1
ATOM 1492 C C . GLY A 1 190 ? 22.578 19.713 24.696 1.00 67.81 190 GLY A C 1
ATOM 1493 O O . GLY A 1 190 ? 23.662 20.232 24.454 1.00 67.81 190 GLY A O 1
ATOM 1494 N N . PHE A 1 191 ? 21.500 19.941 23.938 1.00 68.31 191 PHE A N 1
ATOM 1495 C CA . PHE A 1 191 ? 21.514 20.880 22.802 1.00 68.31 191 PHE A CA 1
ATOM 1496 C C . PHE A 1 191 ? 20.837 22.218 23.102 1.00 68.31 191 PHE A C 1
ATOM 1498 O O . PHE A 1 191 ? 20.927 23.135 22.294 1.00 68.31 191 PHE A O 1
ATOM 1505 N N . GLU A 1 192 ? 20.195 22.355 24.260 1.00 72.69 192 GLU A N 1
ATOM 1506 C CA . GLU A 1 192 ? 19.414 23.541 24.624 1.00 72.69 192 GLU A CA 1
ATOM 1507 C C . GLU A 1 192 ? 20.246 24.829 24.610 1.00 72.69 192 GLU A C 1
ATOM 1509 O O . GLU A 1 192 ? 19.807 25.830 24.053 1.00 72.69 192 GLU A O 1
ATOM 1514 N N . ASP A 1 193 ? 21.488 24.778 25.085 1.00 73.19 193 ASP A N 1
ATOM 1515 C CA . ASP A 1 193 ? 22.377 25.946 25.143 1.00 73.19 193 ASP A CA 1
ATOM 1516 C C . ASP A 1 193 ? 22.907 26.395 23.771 1.00 73.19 193 ASP A C 1
ATOM 1518 O O . ASP A 1 193 ? 23.412 27.509 23.633 1.00 73.19 193 ASP A O 1
ATOM 1522 N N . ILE A 1 194 ? 22.797 25.532 22.755 1.00 79.06 194 ILE A N 1
ATOM 1523 C CA . ILE A 1 194 ? 23.305 25.766 21.394 1.00 79.06 194 ILE A CA 1
ATOM 1524 C C . ILE A 1 194 ? 22.178 26.247 20.467 1.00 79.06 194 ILE A C 1
ATOM 1526 O O . ILE A 1 194 ? 22.444 26.850 19.427 1.00 79.06 194 ILE A O 1
ATOM 1530 N N . MET A 1 195 ? 20.914 26.003 20.828 1.00 74.69 195 MET A N 1
ATOM 1531 C CA . MET A 1 195 ? 19.787 26.405 19.991 1.00 74.69 195 MET A CA 1
ATOM 1532 C C . MET A 1 195 ? 19.586 27.931 20.013 1.00 74.69 195 MET A C 1
ATOM 1534 O O . MET A 1 195 ? 19.738 28.566 21.066 1.00 74.69 195 MET A O 1
ATOM 1538 N N . PRO A 1 196 ? 19.175 28.530 18.878 1.00 77.38 196 PRO A N 1
ATOM 1539 C CA . PRO A 1 196 ? 18.770 29.933 18.823 1.00 77.38 196 PRO A CA 1
ATOM 1540 C C . PRO A 1 196 ? 17.736 30.264 19.907 1.00 77.38 196 PRO A C 1
ATOM 1542 O O . PRO A 1 196 ? 16.926 29.413 20.292 1.00 77.38 196 PRO A O 1
ATOM 1545 N N . ALA A 1 197 ? 17.788 31.484 20.444 1.00 73.88 197 ALA A N 1
ATOM 1546 C CA . ALA A 1 197 ? 16.886 31.912 21.518 1.00 73.88 197 ALA A CA 1
ATOM 1547 C C . ALA A 1 197 ? 15.417 31.821 21.075 1.00 73.88 197 ALA A C 1
ATOM 1549 O O . ALA A 1 197 ? 14.569 31.332 21.812 1.00 73.88 197 ALA A O 1
ATOM 1550 N N . GLU A 1 198 ? 15.164 32.151 19.816 1.00 65.00 198 GLU A N 1
ATOM 1551 C CA . GLU A 1 198 ? 13.865 32.132 19.157 1.00 65.00 198 GLU A CA 1
ATOM 1552 C C . GLU A 1 198 ? 13.294 30.708 19.061 1.00 65.00 198 GLU A C 1
ATOM 1554 O O . GLU A 1 198 ? 12.098 30.484 19.239 1.00 65.00 198 GLU A O 1
ATOM 1559 N N . TYR A 1 199 ? 14.158 29.713 18.829 1.00 66.12 199 TYR A N 1
ATOM 1560 C CA . TYR A 1 199 ? 13.754 28.307 18.788 1.00 66.12 199 TYR A CA 1
ATOM 1561 C C . TYR A 1 199 ? 13.437 27.773 20.189 1.00 66.12 199 TYR A C 1
ATOM 1563 O O . TYR A 1 199 ? 12.492 27.006 20.364 1.00 66.12 199 TYR A O 1
ATOM 1571 N N . ARG A 1 200 ? 14.203 28.192 21.205 1.00 73.69 200 ARG A N 1
ATOM 1572 C CA . ARG A 1 200 ? 13.915 27.857 22.608 1.00 73.69 200 ARG A CA 1
ATOM 1573 C C . ARG A 1 200 ? 12.582 28.446 23.060 1.00 73.69 200 ARG A C 1
ATOM 1575 O O . ARG A 1 200 ? 11.790 27.729 23.663 1.00 73.69 200 ARG A O 1
ATOM 1582 N N . GLU A 1 201 ? 12.315 29.703 22.723 1.00 71.19 201 GLU A N 1
ATOM 1583 C CA . GLU A 1 201 ? 11.038 30.366 23.012 1.00 71.19 201 GLU A CA 1
ATOM 1584 C C . GLU A 1 201 ? 9.872 29.701 22.281 1.00 71.19 201 GLU A C 1
ATOM 1586 O O . GLU A 1 201 ? 8.835 29.453 22.892 1.00 71.19 201 GLU A O 1
ATOM 1591 N N . LEU A 1 202 ? 10.046 29.324 21.008 1.00 69.75 202 LEU A N 1
ATOM 1592 C CA . LEU A 1 202 ? 9.0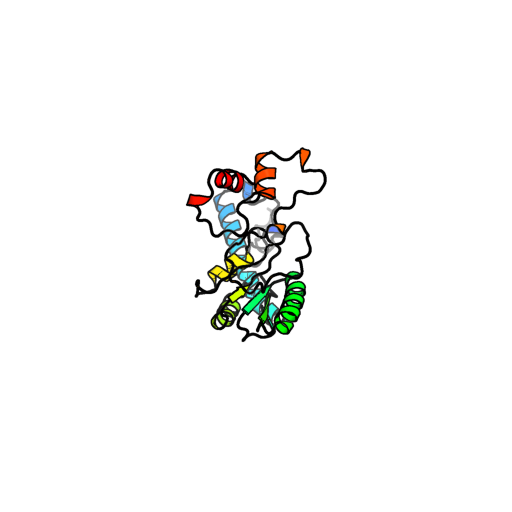37 28.557 20.280 1.00 69.75 202 LEU A CA 1
ATOM 1593 C C . LEU A 1 202 ? 8.710 27.258 21.027 1.00 69.75 202 LEU A C 1
ATOM 1595 O O . LEU A 1 202 ? 7.545 27.014 21.303 1.00 69.75 202 LEU A O 1
ATOM 1599 N N . VAL A 1 203 ? 9.719 26.465 21.402 1.00 68.31 203 VAL A N 1
ATOM 1600 C CA . VAL A 1 203 ? 9.548 25.168 22.086 1.00 68.31 203 VAL A CA 1
ATOM 1601 C C . VAL A 1 203 ? 8.889 25.300 23.467 1.00 68.31 203 VAL A C 1
ATOM 1603 O O . VAL A 1 203 ? 8.033 24.483 23.829 1.00 68.31 203 VAL A O 1
ATOM 1606 N N . HIS A 1 204 ? 9.272 26.307 24.252 1.00 70.25 204 HIS A N 1
ATOM 1607 C CA . HIS A 1 204 ? 8.792 26.472 25.628 1.00 70.25 204 HIS A CA 1
ATOM 1608 C C . HIS A 1 204 ? 7.432 27.179 25.701 1.00 70.25 204 HIS A C 1
ATOM 1610 O O . HIS A 1 204 ? 6.521 26.688 26.388 1.00 70.25 204 HIS A O 1
ATOM 1616 N N . ASP A 1 205 ? 7.276 28.257 24.930 1.00 69.12 205 ASP A N 1
ATOM 1617 C CA . ASP A 1 205 ? 6.196 29.247 25.038 1.00 69.12 205 ASP A CA 1
ATOM 1618 C C . ASP A 1 205 ? 5.349 29.389 23.762 1.00 69.12 205 ASP A C 1
ATOM 1620 O O . ASP A 1 205 ? 4.444 30.227 23.695 1.00 69.12 205 ASP A O 1
ATOM 1624 N N . GLY A 1 206 ? 5.592 28.547 22.755 1.00 65.94 206 GLY A N 1
ATOM 1625 C CA . GLY A 1 206 ? 4.841 28.543 21.505 1.00 65.94 206 GLY A CA 1
ATOM 1626 C C . GLY A 1 206 ? 3.327 28.338 21.689 1.00 65.94 206 GLY A C 1
ATOM 1627 O O . GLY A 1 206 ? 2.862 27.839 22.723 1.00 65.94 206 GLY A O 1
ATOM 1628 N N . PRO A 1 207 ? 2.516 28.697 20.675 1.00 60.38 207 PRO A N 1
ATOM 1629 C CA . PRO A 1 207 ? 1.050 28.677 20.719 1.00 60.38 207 PRO A CA 1
ATOM 1630 C C . PRO A 1 207 ? 0.454 27.256 20.624 1.00 60.38 207 PRO A C 1
ATOM 1632 O O . PRO A 1 207 ? -0.476 26.990 19.865 1.00 60.38 207 PRO A O 1
ATOM 1635 N N . TYR A 1 208 ? 0.980 26.316 21.402 1.00 60.12 208 TYR A N 1
ATOM 1636 C CA . TYR A 1 208 ? 0.547 24.924 21.429 1.00 60.12 208 TYR A CA 1
ATOM 1637 C C . TYR A 1 208 ? -0.843 24.788 22.063 1.00 60.12 208 TYR A C 1
ATOM 1639 O O . TYR A 1 208 ? -1.104 25.326 23.141 1.00 60.12 208 TYR A O 1
ATOM 1647 N N . GLY A 1 209 ? -1.746 24.062 21.398 1.00 52.78 209 GLY A N 1
ATOM 1648 C CA . GLY A 1 209 ? -3.097 23.782 21.900 1.00 52.78 209 GLY A CA 1
ATOM 1649 C C . GLY A 1 209 ? -4.071 24.970 21.897 1.00 52.78 209 GLY A C 1
ATOM 1650 O O . GLY A 1 209 ? -5.156 24.857 22.466 1.00 52.78 209 GLY A O 1
ATOM 1651 N N . LYS A 1 210 ? -3.719 26.107 21.278 1.00 54.72 210 LYS A N 1
ATOM 1652 C CA . LYS A 1 210 ? -4.624 27.253 21.088 1.00 54.72 210 LYS A CA 1
ATOM 1653 C C . LYS A 1 210 ? -5.135 27.277 19.644 1.00 54.72 210 LYS A C 1
ATOM 1655 O O . LYS A 1 210 ? -4.340 27.213 18.714 1.00 54.72 210 LYS A O 1
ATOM 1660 N N . ASN A 1 211 ? -6.450 27.415 19.453 1.00 46.28 211 ASN A N 1
ATOM 1661 C CA . ASN A 1 211 ? -7.054 27.637 18.132 1.00 46.28 211 ASN A CA 1
ATOM 1662 C C . ASN A 1 211 ? -6.777 29.078 17.681 1.00 46.28 211 ASN A C 1
ATOM 1664 O O . ASN A 1 211 ? -7.581 29.972 17.936 1.00 46.28 211 ASN A O 1
ATOM 1668 N N . LEU A 1 212 ? -5.618 29.304 17.069 1.00 52.50 212 LEU A N 1
ATOM 1669 C CA . LEU A 1 212 ? -5.205 30.591 16.508 1.00 52.50 212 LEU A CA 1
ATOM 1670 C C . LEU A 1 212 ? -5.150 30.484 14.981 1.00 52.50 212 LEU A C 1
ATOM 1672 O O . LEU A 1 212 ? -4.709 29.469 14.439 1.00 52.50 212 LEU A O 1
ATOM 1676 N N . GLY A 1 213 ? -5.642 31.508 14.282 1.00 44.03 213 GLY A N 1
ATOM 1677 C CA . GLY A 1 213 ? -5.603 31.572 12.824 1.00 44.03 213 GLY A CA 1
ATOM 1678 C C . GLY A 1 213 ? -4.196 31.863 12.298 1.00 44.03 213 GLY A C 1
ATOM 1679 O O . GLY A 1 213 ? -3.322 32.327 13.024 1.00 44.03 213 GLY A O 1
ATOM 1680 N N . VAL A 1 214 ? -3.972 31.646 10.996 1.00 43.25 214 VAL A N 1
ATOM 1681 C CA . VAL A 1 214 ? -2.675 31.919 10.334 1.00 43.25 214 VAL A CA 1
ATOM 1682 C C . VAL A 1 214 ? -2.271 33.401 10.431 1.00 43.25 214 VAL A C 1
ATOM 1684 O O . VAL A 1 214 ? -1.086 33.725 10.418 1.00 43.25 214 VAL A O 1
ATOM 1687 N N . SER A 1 215 ? -3.250 34.297 10.571 1.00 53.16 215 SER A N 1
ATOM 1688 C CA . SER A 1 215 ? -3.069 35.731 10.826 1.00 53.16 215 SER A CA 1
ATOM 1689 C C . SER A 1 215 ? -2.545 36.053 12.227 1.00 53.16 215 SER A C 1
ATOM 1691 O O . SER A 1 215 ? -1.956 37.112 12.422 1.00 53.16 215 SER A O 1
ATOM 1693 N N . ASP A 1 216 ? -2.740 35.150 13.187 1.00 53.53 216 ASP A N 1
ATOM 1694 C CA . ASP A 1 216 ? -2.533 35.407 14.615 1.00 53.53 216 ASP A CA 1
ATOM 1695 C C . ASP A 1 216 ? -1.172 34.875 15.108 1.00 53.53 216 ASP A C 1
ATOM 1697 O O . ASP A 1 216 ? -0.828 35.024 16.278 1.00 53.53 216 ASP A O 1
ATOM 1701 N N . LEU A 1 217 ? -0.393 34.244 14.217 1.00 54.28 217 LEU A N 1
ATOM 1702 C CA . LEU A 1 217 ? 0.861 33.543 14.528 1.00 54.28 217 LEU A CA 1
ATOM 1703 C C . LEU A 1 217 ? 2.115 34.439 14.543 1.00 54.28 217 LEU A C 1
ATOM 1705 O O . LEU A 1 217 ? 3.164 33.987 14.998 1.00 54.28 217 LEU A O 1
ATOM 1709 N N . GLY A 1 218 ? 2.025 35.700 14.105 1.00 62.44 218 GLY A N 1
ATOM 1710 C CA . GLY A 1 218 ? 3.121 36.679 14.191 1.00 62.44 218 GLY A CA 1
ATOM 1711 C C . GLY A 1 218 ? 4.480 36.157 13.689 1.00 62.44 218 GLY A C 1
ATOM 1712 O O . GLY A 1 218 ? 4.550 35.413 12.712 1.00 62.44 218 GLY A O 1
ATOM 1713 N N . THR A 1 219 ? 5.561 36.523 14.384 1.00 55.41 219 THR A N 1
ATOM 1714 C CA . THR A 1 219 ? 6.961 36.164 14.068 1.00 55.41 219 THR A CA 1
ATOM 1715 C C . THR A 1 219 ? 7.239 34.653 14.104 1.00 55.41 219 THR A C 1
ATOM 1717 O O . THR A 1 219 ? 8.188 34.178 13.488 1.00 55.41 219 THR A O 1
ATOM 1720 N N . PHE A 1 220 ? 6.392 33.860 14.772 1.00 53.44 220 PHE A N 1
ATOM 1721 C CA . PHE A 1 220 ? 6.537 32.400 14.816 1.00 53.44 220 PHE A CA 1
ATOM 1722 C C . PHE A 1 220 ? 6.273 31.734 13.461 1.00 53.44 220 PHE A C 1
ATOM 1724 O O . PHE A 1 220 ? 6.711 30.606 13.236 1.00 53.44 220 PHE A O 1
ATOM 1731 N N . LYS A 1 221 ? 5.585 32.428 12.545 1.00 49.81 221 LYS A N 1
ATOM 1732 C CA . LYS A 1 221 ? 5.357 31.959 11.177 1.00 49.81 221 LYS A CA 1
ATOM 1733 C C . LYS A 1 221 ? 6.666 31.817 10.391 1.00 49.81 221 LYS A C 1
ATOM 1735 O O . LYS A 1 221 ? 6.850 30.810 9.718 1.00 49.81 221 LYS A O 1
ATOM 1740 N N . GLU A 1 222 ? 7.573 32.784 10.512 1.00 52.44 222 GLU A N 1
ATOM 1741 C CA . GLU A 1 222 ? 8.852 32.793 9.783 1.00 52.44 222 GLU A CA 1
ATOM 1742 C C . GLU A 1 222 ? 9.776 31.665 10.271 1.00 52.44 222 GLU A C 1
ATOM 1744 O O . GLU A 1 222 ? 10.327 30.918 9.468 1.00 5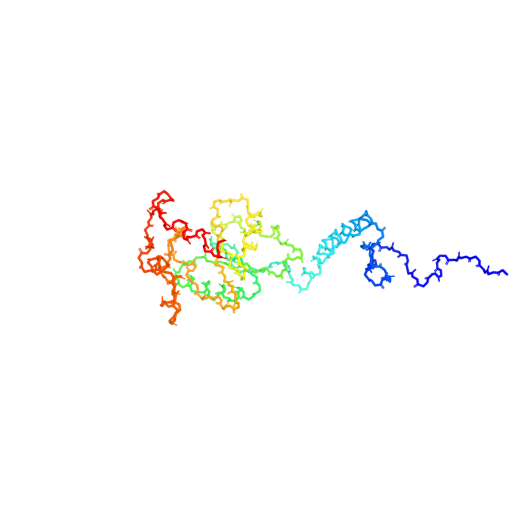2.44 222 GLU A O 1
ATOM 1749 N N . LEU A 1 223 ? 9.835 31.435 11.588 1.00 54.44 223 LEU A N 1
ATOM 1750 C CA . LEU A 1 223 ? 10.609 30.339 12.192 1.00 54.44 223 LEU A CA 1
ATOM 1751 C C . LEU A 1 223 ? 10.088 28.940 11.814 1.00 54.44 223 LEU A C 1
ATOM 1753 O O . LEU A 1 223 ? 10.863 27.985 11.748 1.00 54.44 223 LEU A O 1
ATOM 1757 N N . LEU A 1 224 ? 8.779 28.804 11.577 1.00 53.62 224 LEU A N 1
ATOM 1758 C CA . LEU A 1 224 ? 8.170 27.563 11.089 1.00 53.62 224 LEU A CA 1
ATOM 1759 C C . LEU A 1 224 ? 8.493 27.306 9.610 1.00 53.62 224 LEU A C 1
ATOM 1761 O O . LEU A 1 224 ? 8.719 26.156 9.240 1.00 53.62 224 LEU A O 1
ATOM 1765 N N . GLU A 1 225 ? 8.522 28.352 8.780 1.00 46.84 225 GLU A N 1
ATOM 1766 C CA . GLU A 1 225 ? 8.835 28.256 7.346 1.00 46.84 225 GLU A CA 1
ATOM 1767 C C . GLU A 1 225 ? 10.334 28.015 7.081 1.00 46.84 225 GLU A C 1
ATOM 1769 O O . GLU A 1 225 ? 10.677 27.308 6.134 1.00 46.84 225 GLU A O 1
ATOM 1774 N N . GLU A 1 226 ? 11.231 28.525 7.933 1.00 44.78 226 GLU A N 1
ATOM 1775 C CA . GLU A 1 226 ? 12.684 28.309 7.820 1.00 44.78 226 GLU A CA 1
ATOM 1776 C C . GLU A 1 226 ? 13.173 26.978 8.413 1.00 44.78 226 GLU A C 1
ATOM 1778 O O . GLU A 1 226 ? 14.329 26.586 8.215 1.00 44.78 226 GLU A O 1
ATOM 1783 N N . HIS A 1 227 ? 12.315 26.234 9.118 1.00 43.31 227 HIS A N 1
ATOM 1784 C CA . HIS A 1 227 ? 12.701 24.925 9.625 1.00 43.31 227 HIS A CA 1
ATOM 1785 C C . HIS A 1 227 ? 12.923 23.963 8.441 1.00 43.31 227 HIS A C 1
ATOM 1787 O O . HIS A 1 227 ? 11.988 23.697 7.685 1.00 43.31 227 HIS A O 1
ATOM 1793 N N . PRO A 1 228 ? 14.089 23.295 8.319 1.00 33.78 228 PRO A N 1
ATOM 1794 C CA . PRO A 1 228 ? 14.403 22.390 7.198 1.00 33.78 228 PRO A CA 1
ATOM 1795 C C . PRO A 1 228 ? 13.530 21.115 7.123 1.00 33.78 228 PRO A C 1
ATOM 1797 O O . PRO A 1 228 ? 13.814 20.191 6.356 1.00 33.78 228 PRO A O 1
ATOM 1800 N N . LEU A 1 229 ? 12.483 21.027 7.950 1.00 41.94 229 LEU A N 1
ATOM 1801 C CA . LEU A 1 229 ? 11.540 19.914 8.004 1.00 41.94 229 LEU A CA 1
ATOM 1802 C C . LEU A 1 229 ? 10.176 20.230 7.373 1.00 41.94 229 LEU A C 1
ATOM 1804 O O . LEU A 1 229 ? 9.400 19.279 7.211 1.00 41.94 229 LEU A O 1
ATOM 1808 N N . CYS A 1 230 ? 9.931 21.462 6.924 1.00 32.19 230 CYS A N 1
ATOM 1809 C CA . CYS A 1 230 ? 8.800 21.810 6.063 1.00 32.19 230 CYS A CA 1
ATOM 1810 C C . CYS A 1 230 ? 9.178 21.685 4.582 1.00 32.19 230 CYS A C 1
ATOM 1812 O O . CYS A 1 230 ? 10.249 22.189 4.187 1.00 32.19 230 CYS A O 1
#

pLDDT: mean 72.04, std 17.84, range [26.98, 95.31]